Protein AF-0000000067018691 (afdb_homodimer)

Structure (mmCIF, N/CA/C/O backbone):
data_AF-0000000067018691-model_v1
#
loop_
_entity.id
_entity.type
_entity.pdbx_description
1 polymer 'Kunitz/Bovine pancreatic trypsin inhibitor domain-containing protein'
#
loop_
_atom_site.group_PDB
_atom_site.id
_atom_site.type_symbol
_atom_site.label_atom_id
_atom_site.label_alt_id
_atom_site.label_comp_id
_atom_site.label_asym_id
_atom_site.label_entity_id
_atom_site.label_seq_id
_atom_site.pdbx_PDB_ins_code
_atom_site.Cartn_x
_atom_site.Cartn_y
_atom_site.Cartn_z
_atom_site.occupancy
_atom_site.B_iso_or_equiv
_atom_site.auth_seq_id
_atom_site.auth_comp_id
_atom_site.auth_asym_id
_atom_site.auth_atom_id
_atom_site.pdbx_PDB_model_num
ATOM 1 N N . MET A 1 1 ? -17.672 -77.25 -1.805 1 45.62 1 MET A N 1
ATOM 2 C CA . MET A 1 1 ? -17.25 -76.125 -1 1 45.62 1 MET A CA 1
ATOM 3 C C . MET A 1 1 ? -16.812 -75 -1.889 1 45.62 1 MET A C 1
ATOM 5 O O . MET A 1 1 ? -15.828 -75.062 -2.617 1 45.62 1 MET A O 1
ATOM 9 N N . TYR A 1 2 ? -17.812 -74.188 -2.561 1 55.66 2 TYR A N 1
ATOM 10 C CA . TYR A 1 2 ? -17.781 -73 -3.393 1 55.66 2 TYR A CA 1
ATOM 11 C C . TYR A 1 2 ? -17.078 -71.875 -2.666 1 55.66 2 TYR A C 1
ATOM 13 O O . TYR A 1 2 ? -17.5 -71.438 -1.568 1 55.66 2 TYR A O 1
ATOM 21 N N . SER A 1 3 ? -15.734 -71.688 -2.721 1 55.69 3 SER A N 1
ATOM 22 C CA . SER A 1 3 ? -14.953 -70.5 -2.291 1 55.69 3 SER A CA 1
ATOM 23 C C . SER A 1 3 ? -15.523 -69.188 -2.854 1 55.69 3 SER A C 1
ATOM 25 O O . SER A 1 3 ? -15.688 -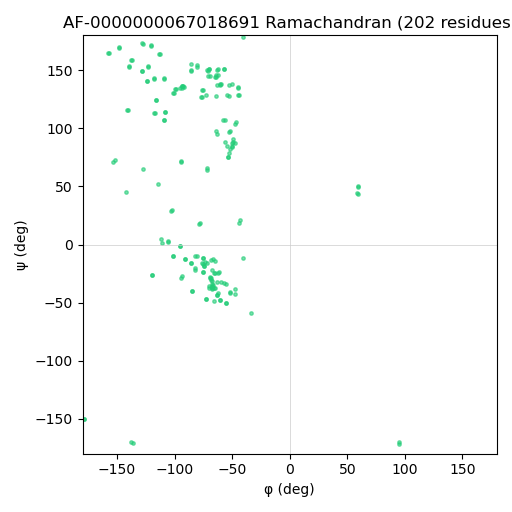69.062 -4.066 1 55.69 3 SER A O 1
ATOM 27 N N . SER A 1 4 ? -16.484 -68.5 -2.182 1 56.97 4 SER A N 1
ATOM 28 C CA . SER A 1 4 ? -17 -67.188 -2.441 1 56.97 4 SER A CA 1
ATOM 29 C C . SER A 1 4 ? -15.883 -66.188 -2.553 1 56.97 4 SER A C 1
ATOM 31 O O . SER A 1 4 ? -15.156 -65.938 -1.587 1 56.97 4 SER A O 1
ATOM 33 N N . ILE A 1 5 ? -15.219 -66.062 -3.738 1 61.66 5 ILE A N 1
ATOM 34 C CA . ILE A 1 5 ? -14.312 -64.938 -4.027 1 61.66 5 ILE A CA 1
ATOM 35 C C . ILE A 1 5 ? -15 -63.625 -3.711 1 61.66 5 ILE A C 1
ATOM 37 O O . ILE A 1 5 ? -16.031 -63.312 -4.289 1 61.66 5 ILE A O 1
ATOM 41 N N . LEU A 1 6 ? -14.914 -63.156 -2.469 1 55.75 6 LEU A N 1
ATOM 42 C CA . LEU A 1 6 ? -15.297 -61.812 -2.107 1 55.75 6 LEU A CA 1
ATOM 43 C C . LEU A 1 6 ? -14.641 -60.781 -3.037 1 55.75 6 LEU A C 1
ATOM 45 O O . LEU A 1 6 ? -13.406 -60.688 -3.1 1 55.75 6 LEU A O 1
ATOM 49 N N . THR A 1 7 ? -15.172 -60.469 -4.199 1 60.16 7 THR A N 1
ATOM 50 C CA . THR A 1 7 ? -14.766 -59.344 -5.02 1 60.16 7 THR A CA 1
ATOM 51 C C . THR A 1 7 ? -14.797 -58.031 -4.203 1 60.16 7 THR A C 1
ATOM 53 O O . THR A 1 7 ? -15.859 -57.625 -3.746 1 60.16 7 THR A O 1
ATOM 56 N N . LEU A 1 8 ? -13.82 -57.844 -3.35 1 60.38 8 LEU A N 1
ATOM 57 C CA . LEU A 1 8 ? -13.688 -56.5 -2.766 1 60.38 8 LEU A CA 1
ATOM 58 C C . LEU A 1 8 ? -13.773 -55.438 -3.844 1 60.38 8 LEU A C 1
ATOM 60 O O . LEU A 1 8 ? -12.984 -55.438 -4.789 1 60.38 8 LEU A O 1
ATOM 64 N N . PRO A 1 9 ? -14.875 -54.688 -4.043 1 59.75 9 PRO A N 1
ATOM 65 C CA . PRO A 1 9 ? -14.977 -53.594 -5.035 1 59.75 9 PRO A CA 1
ATOM 66 C C . PRO A 1 9 ? -13.852 -52.562 -4.914 1 59.75 9 PRO A C 1
ATOM 68 O O . PRO A 1 9 ? -13.289 -52.406 -3.83 1 59.75 9 PRO A O 1
ATOM 71 N N . ILE A 1 10 ? -13.07 -52.188 -6.023 1 60.66 10 ILE A N 1
ATOM 72 C CA . ILE A 1 10 ? -12.195 -51.094 -6.445 1 60.66 10 ILE A CA 1
ATOM 73 C C . ILE A 1 10 ? -12.812 -49.75 -6.07 1 60.66 10 ILE A C 1
ATOM 75 O O . ILE A 1 10 ? -12.656 -48.781 -6.789 1 60.66 10 ILE A O 1
ATOM 79 N N . PHE A 1 11 ? -13.758 -49.688 -5.082 1 61.59 11 PHE A N 1
ATOM 80 C CA . PHE A 1 11 ? -14.32 -48.375 -4.816 1 61.59 11 PHE A CA 1
ATOM 81 C C . PHE A 1 11 ? -13.258 -47.438 -4.234 1 61.59 11 PHE A C 1
ATOM 83 O O . PHE A 1 11 ? -13.453 -46.219 -4.18 1 61.59 11 PHE A O 1
ATOM 90 N N . LEU A 1 12 ? -12.102 -47.938 -3.809 1 61 12 LEU A N 1
ATOM 91 C CA . LEU A 1 12 ? -11.195 -47.031 -3.117 1 61 12 LEU A CA 1
ATOM 92 C C . LEU A 1 12 ? -10.492 -46.094 -4.105 1 61 12 LEU A C 1
ATOM 94 O O . LEU A 1 12 ? -9.805 -45.156 -3.701 1 61 12 LEU A O 1
ATOM 98 N N . TYR A 1 13 ? -10.5 -46.375 -5.441 1 58.72 13 TYR A N 1
ATOM 99 C CA . TYR A 1 13 ? -9.68 -45.562 -6.332 1 58.72 13 TYR A CA 1
ATOM 100 C C . TYR A 1 13 ? -10.219 -44.156 -6.438 1 58.72 13 TYR A C 1
ATOM 102 O O . TYR A 1 13 ? -9.477 -43.219 -6.781 1 58.72 13 TYR A O 1
ATOM 110 N N . ASN A 1 14 ? -11.531 -43.875 -6.277 1 60.44 14 ASN A N 1
ATOM 111 C CA . ASN A 1 14 ? -12.062 -42.562 -6.605 1 60.44 14 ASN A CA 1
ATOM 112 C C . ASN A 1 14 ? -11.836 -41.562 -5.469 1 60.44 14 ASN A C 1
ATOM 114 O O . ASN A 1 14 ? -12.125 -40.375 -5.609 1 60.44 14 ASN A O 1
ATOM 118 N N . LEU A 1 15 ? -11.391 -42.031 -4.301 1 59.41 15 LEU A N 1
ATOM 119 C CA . LEU A 1 15 ? -11.305 -41.094 -3.203 1 59.41 15 LEU A CA 1
ATOM 120 C C . LEU A 1 15 ? -10.016 -40.281 -3.287 1 59.41 15 LEU A C 1
ATOM 122 O O . LEU A 1 15 ? -9.906 -39.219 -2.678 1 59.41 15 LEU A O 1
ATOM 126 N N . LEU A 1 16 ? -9.016 -40.781 -3.988 1 55.69 16 LEU A N 1
ATOM 127 C CA . LEU A 1 16 ? -7.754 -40.062 -3.971 1 55.69 16 LEU A CA 1
ATOM 128 C C . LEU A 1 16 ? -7.883 -38.719 -4.703 1 55.69 16 LEU A C 1
ATOM 130 O O . LEU A 1 16 ? -7.062 -37.812 -4.512 1 55.69 16 LEU A O 1
ATOM 134 N N . ASP A 1 17 ? -8.766 -38.656 -5.715 1 56.28 17 ASP A N 1
ATOM 135 C CA . ASP A 1 17 ? -8.766 -37.438 -6.496 1 56.28 17 ASP A CA 1
ATOM 136 C C . ASP A 1 17 ? -9.203 -36.25 -5.645 1 56.28 17 ASP A C 1
ATOM 138 O O . ASP A 1 17 ? -9.031 -35.094 -6.043 1 56.28 17 ASP A O 1
ATOM 142 N N . ALA A 1 18 ? -9.961 -36.5 -4.594 1 56.62 18 ALA A N 1
ATOM 143 C CA . ALA A 1 18 ? -10.734 -35.469 -3.914 1 56.62 18 ALA A CA 1
ATOM 144 C C . ALA A 1 18 ? -9.82 -34.5 -3.16 1 56.62 18 ALA A C 1
ATOM 146 O O . ALA A 1 18 ? -10.133 -33.312 -3.021 1 56.62 18 ALA A O 1
ATOM 147 N N . ALA A 1 19 ? -8.734 -34.938 -2.541 1 59.94 19 ALA A N 1
ATOM 148 C CA . ALA A 1 19 ? -8.141 -34.031 -1.569 1 59.94 19 ALA A CA 1
ATOM 149 C C . ALA A 1 19 ? -7.328 -32.938 -2.266 1 59.94 19 ALA A C 1
ATOM 151 O O . ALA A 1 19 ? -6.254 -32.562 -1.791 1 59.94 19 ALA A O 1
ATOM 152 N N . ARG A 1 20 ? -7.539 -32.719 -3.471 1 65.38 20 ARG A N 1
ATOM 153 C CA . ARG A 1 20 ? -6.766 -31.656 -4.109 1 65.38 20 ARG A CA 1
ATOM 154 C C . ARG A 1 20 ? -6.934 -30.328 -3.373 1 65.38 20 ARG A C 1
ATOM 156 O O . ARG A 1 20 ? -8.055 -29.938 -3.031 1 65.38 20 ARG A O 1
ATOM 163 N N . SER A 1 21 ? -5.875 -29.938 -2.672 1 68.06 21 SER A N 1
ATOM 164 C CA . SER A 1 21 ? -5.918 -28.609 -2.043 1 68.06 21 SER A CA 1
ATOM 165 C C . SER A 1 21 ? -6.477 -27.562 -3 1 68.06 21 SER A C 1
ATOM 167 O O . SER A 1 21 ? -6.27 -27.656 -4.211 1 68.06 21 SER A O 1
ATOM 169 N N . PRO A 1 22 ? -7.43 -26.828 -2.555 1 76.56 22 PRO A N 1
ATOM 170 C CA . PRO A 1 22 ? -7.934 -25.766 -3.436 1 76.56 22 PRO A CA 1
ATOM 171 C C . PRO A 1 22 ? -6.816 -24.984 -4.105 1 76.56 22 PRO A C 1
ATOM 173 O O . PRO A 1 22 ? -5.738 -24.812 -3.529 1 76.56 22 PRO A O 1
ATOM 176 N N . ASP A 1 23 ? -6.961 -24.734 -5.355 1 84.06 23 ASP A N 1
ATOM 177 C CA . ASP A 1 23 ? -6.02 -23.906 -6.102 1 84.06 23 ASP A CA 1
ATOM 178 C C . ASP A 1 23 ? -5.801 -22.562 -5.406 1 84.06 23 ASP A C 1
ATOM 180 O O . ASP A 1 23 ? -6.727 -22 -4.82 1 84.06 23 ASP A O 1
ATOM 184 N N . PRO A 1 24 ? -4.629 -22.141 -5.348 1 89 24 PRO A N 1
ATOM 185 C CA . PRO A 1 24 ? -4.402 -20.812 -4.773 1 89 24 PRO A CA 1
ATOM 186 C C . PRO A 1 24 ? -5.074 -19.703 -5.574 1 89 24 PRO A C 1
ATOM 188 O O . PRO A 1 24 ? -5.223 -19.812 -6.793 1 89 24 PRO A O 1
ATOM 191 N N . PRO A 1 25 ? -5.492 -18.766 -4.867 1 92.81 25 PRO A N 1
ATOM 192 C CA . PRO A 1 25 ? -6.125 -17.656 -5.59 1 92.81 25 PRO A CA 1
ATOM 193 C C . PRO A 1 25 ? -5.164 -16.953 -6.539 1 92.81 25 PRO A C 1
ATOM 195 O O . PRO A 1 25 ? -3.951 -16.953 -6.309 1 92.81 25 PRO A O 1
ATOM 198 N N . VAL A 1 26 ? -5.66 -16.422 -7.566 1 93.31 26 VAL A N 1
ATOM 199 C CA . VAL A 1 26 ? -4.902 -15.594 -8.5 1 93.31 26 VAL A CA 1
ATOM 200 C C . VAL A 1 26 ? -5.473 -14.18 -8.531 1 93.31 26 VAL A C 1
ATOM 202 O O . VAL A 1 26 ? -6.691 -13.992 -8.477 1 93.31 26 VAL A O 1
ATOM 205 N N . PHE A 1 27 ? -4.602 -13.227 -8.641 1 93.62 27 PHE A N 1
ATOM 206 C CA . PHE A 1 27 ? -4.977 -11.82 -8.68 1 93.62 27 PHE A CA 1
ATOM 207 C C . PHE A 1 27 ? -4.59 -11.195 -10.016 1 93.62 27 PHE A C 1
ATOM 209 O O . PHE A 1 27 ? -3.402 -11.047 -10.32 1 93.62 27 PHE A O 1
ATOM 216 N N . THR A 1 28 ? -5.574 -10.82 -10.797 1 89.75 28 THR A N 1
ATOM 217 C CA . THR A 1 28 ? -5.305 -10.352 -12.156 1 89.75 28 THR A CA 1
ATOM 218 C C . THR A 1 28 ? -5.781 -8.914 -12.336 1 89.75 28 THR A C 1
ATOM 220 O O . THR A 1 28 ? -5.363 -8.227 -13.266 1 89.75 28 THR A O 1
ATOM 223 N N . ASP A 1 29 ? -6.727 -8.477 -11.617 1 86.31 29 ASP A N 1
ATOM 224 C CA . ASP A 1 29 ? -7.266 -7.125 -11.719 1 86.31 29 ASP A CA 1
ATOM 225 C C . ASP A 1 29 ? -6.609 -6.188 -10.711 1 86.31 29 ASP A C 1
ATOM 227 O O . ASP A 1 29 ? -7.227 -5.805 -9.719 1 86.31 29 ASP A O 1
ATOM 231 N N . VAL A 1 30 ? -5.344 -5.941 -11.078 1 89.62 30 VAL A N 1
ATOM 232 C CA . VAL A 1 30 ? -4.578 -5.121 -10.148 1 89.62 30 VAL A CA 1
ATOM 233 C C . VAL A 1 30 ? -4.195 -3.801 -10.812 1 89.62 30 VAL A C 1
ATOM 235 O O . VAL A 1 30 ? -3.697 -3.791 -11.945 1 89.62 30 VAL A O 1
ATOM 238 N N . GLN A 1 31 ? -4.574 -2.752 -10.164 1 88.62 31 GLN A N 1
ATOM 239 C CA . GLN A 1 31 ? -4.047 -1.463 -10.602 1 88.62 31 GLN A CA 1
ATOM 240 C C . GLN A 1 31 ? -2.6 -1.282 -10.156 1 88.62 31 GLN A C 1
ATOM 242 O O . GLN A 1 31 ? -2.242 -1.64 -9.031 1 88.62 31 GLN A O 1
ATOM 247 N N . ARG A 1 32 ? -1.846 -0.866 -11.07 1 91.25 32 ARG A N 1
ATOM 248 C CA . ARG A 1 32 ? -0.415 -0.794 -10.789 1 91.25 32 ARG A CA 1
ATOM 249 C C . ARG A 1 32 ? 0.045 0.654 -10.664 1 91.25 32 ARG A C 1
ATOM 251 O O . ARG A 1 32 ? 0.094 1.386 -11.656 1 91.25 32 ARG A O 1
ATOM 258 N N . TYR A 1 33 ? 0.33 1.082 -9.523 1 94.19 33 TYR A N 1
ATOM 259 C CA . TYR A 1 33 ? 0.931 2.373 -9.211 1 94.19 33 TYR A CA 1
ATOM 260 C C . TYR A 1 33 ? 2.336 2.197 -8.648 1 94.19 33 TYR A C 1
ATOM 262 O O . TYR A 1 33 ? 2.727 1.091 -8.266 1 94.19 33 TYR A O 1
ATOM 270 N N . PRO A 1 34 ? 3.078 3.354 -8.656 1 95.56 34 PRO A N 1
ATOM 271 C CA . PRO A 1 34 ? 4.324 3.283 -7.887 1 95.56 34 PRO A CA 1
ATOM 272 C C . PRO A 1 34 ? 4.094 2.912 -6.426 1 95.56 34 PRO A C 1
ATOM 274 O O . PRO A 1 34 ? 3.037 3.221 -5.863 1 95.56 34 PRO A O 1
ATOM 277 N N . CYS A 1 35 ? 5.031 2.252 -5.73 1 96.38 35 CYS A N 1
ATOM 278 C CA . CYS A 1 35 ? 4.91 1.733 -4.375 1 96.38 35 CYS A CA 1
ATOM 279 C C . CYS A 1 35 ? 4.43 2.818 -3.416 1 96.38 35 CYS A C 1
ATOM 281 O O . CYS A 1 35 ? 3.578 2.566 -2.562 1 96.38 35 CYS A O 1
ATOM 283 N N . ILE A 1 36 ? 4.953 4.094 -3.562 1 97.31 36 ILE A N 1
ATOM 284 C CA . ILE A 1 36 ? 4.66 5.168 -2.619 1 97.31 36 ILE A CA 1
ATOM 285 C C . ILE A 1 36 ? 3.162 5.461 -2.623 1 97.31 36 ILE A C 1
ATOM 287 O O . ILE A 1 36 ? 2.617 5.961 -1.636 1 97.31 36 ILE A O 1
ATOM 291 N N . CYS A 1 37 ? 2.5 5.125 -3.744 1 98 37 CYS A N 1
ATOM 292 C CA . CYS A 1 37 ? 1.079 5.422 -3.893 1 98 37 CYS A CA 1
ATOM 293 C C . CYS A 1 37 ? 0.232 4.461 -3.064 1 98 37 CYS A C 1
ATOM 295 O O . CYS A 1 37 ? -0.959 4.699 -2.859 1 98 37 CYS A O 1
ATOM 297 N N . TYR A 1 38 ? 0.817 3.416 -2.559 1 97.19 38 TYR A N 1
ATOM 298 C CA . TYR A 1 38 ? 0.091 2.434 -1.763 1 97.19 38 TYR A CA 1
ATOM 299 C C . TYR A 1 38 ? 0.349 2.639 -0.275 1 97.19 38 TYR A C 1
ATOM 301 O O . TYR A 1 38 ? -0.283 1.995 0.566 1 97.19 38 TYR A O 1
ATOM 309 N N . LEU A 1 39 ? 1.323 3.5 0.104 1 97.62 39 LEU A N 1
ATOM 310 C CA . LEU A 1 39 ? 1.592 3.785 1.51 1 97.62 39 LEU A CA 1
ATOM 311 C C . LEU A 1 39 ? 0.396 4.469 2.162 1 97.62 39 LEU A C 1
ATOM 313 O O . LEU A 1 39 ? -0.262 5.309 1.541 1 97.62 39 LEU A O 1
ATOM 317 N N . PRO A 1 40 ? 0.159 4.145 3.404 1 97.31 40 PRO A N 1
ATOM 318 C CA . PRO A 1 40 ? -0.903 4.871 4.102 1 97.31 40 PRO A CA 1
ATOM 319 C C . PRO A 1 40 ? -0.53 6.32 4.395 1 97.31 40 PRO A C 1
ATOM 321 O O . PRO A 1 40 ? 0.655 6.645 4.516 1 97.31 40 PRO A O 1
ATOM 324 N N . PRO A 1 41 ? -1.588 7.172 4.441 1 97.75 41 PRO A N 1
ATOM 325 C CA . PRO A 1 41 ? -1.232 8.516 4.91 1 97.75 41 PRO A CA 1
ATOM 326 C C . PRO A 1 41 ? -0.646 8.516 6.32 1 97.75 41 PRO A C 1
ATOM 328 O O . PRO A 1 41 ? -1.1 7.754 7.18 1 97.75 41 PRO A O 1
ATOM 331 N N . ASP A 1 42 ? 0.359 9.281 6.516 1 96.62 42 ASP A N 1
ATOM 332 C CA . ASP A 1 42 ? 1.099 9.391 7.77 1 96.62 42 ASP A CA 1
ATOM 333 C C . ASP A 1 42 ? 1.503 10.836 8.039 1 96.62 42 ASP A C 1
ATOM 335 O O . ASP A 1 42 ? 2.35 11.391 7.336 1 96.62 42 ASP A O 1
ATOM 339 N N . SER A 1 43 ? 0.956 11.359 9.086 1 95.62 43 SER A N 1
ATOM 340 C CA . SER A 1 43 ? 1.129 12.781 9.336 1 95.62 43 SER A CA 1
ATOM 341 C C . SER A 1 43 ? 2.531 13.086 9.859 1 95.62 43 SER A C 1
ATOM 343 O O . SER A 1 43 ? 3 14.227 9.766 1 95.62 43 SER A O 1
ATOM 345 N N . GLY A 1 44 ? 3.129 12.031 10.445 1 95 44 GLY A N 1
ATOM 346 C CA . GLY A 1 44 ? 4.488 12.258 10.914 1 95 44 GLY A CA 1
ATOM 347 C C . GLY A 1 44 ? 4.586 13.375 11.93 1 95 44 GLY A C 1
ATOM 348 O O . GLY A 1 44 ? 5.43 14.266 11.805 1 95 44 GLY A O 1
ATOM 349 N N . LEU A 1 45 ? 3.787 13.359 12.906 1 92.12 45 LEU A N 1
ATOM 350 C CA . LEU A 1 45 ? 3.758 14.406 13.922 1 92.12 45 LEU A CA 1
ATOM 351 C C . LEU A 1 45 ? 5.012 14.359 14.789 1 92.12 45 LEU A C 1
ATOM 353 O O . LEU A 1 45 ? 5.566 13.281 15.023 1 92.12 45 LEU A O 1
ATOM 357 N N . CYS A 1 46 ? 5.461 15.523 15.203 1 92.5 46 CYS A N 1
ATOM 358 C CA . CYS A 1 46 ? 6.582 15.586 16.125 1 92.5 46 CYS A CA 1
ATOM 359 C C . CYS A 1 46 ? 6.168 15.117 17.516 1 92.5 46 CYS A C 1
ATOM 361 O O . CYS A 1 46 ? 4.988 15.164 17.875 1 92.5 46 CYS A O 1
ATOM 363 N N . PRO A 1 47 ? 7.09 14.531 18.297 1 83.38 47 PRO A N 1
ATOM 364 C CA . PRO A 1 47 ? 6.758 13.969 19.609 1 83.38 47 PRO A CA 1
ATOM 365 C C . PRO A 1 47 ? 5.922 14.922 20.469 1 83.38 47 PRO A C 1
ATOM 367 O O . PRO A 1 47 ? 5.027 14.484 21.188 1 83.38 47 PRO A O 1
ATOM 370 N N . THR A 1 48 ? 6.223 16.172 20.5 1 76.56 48 THR A N 1
ATOM 371 C CA . THR A 1 48 ? 5.473 17.125 21.312 1 76.56 48 THR A CA 1
ATOM 372 C C . THR A 1 48 ? 4.004 17.156 20.891 1 76.56 48 THR A C 1
ATOM 374 O O . THR A 1 48 ? 3.121 17.391 21.719 1 76.56 48 THR A O 1
ATOM 377 N N . GLU A 1 49 ? 3.801 16.922 19.594 1 70.19 49 GLU A N 1
ATOM 378 C CA . GLU A 1 49 ? 2.451 16.969 19.047 1 70.19 49 GLU A CA 1
ATOM 379 C C . GLU A 1 49 ? 1.815 15.578 19.047 1 70.19 49 GLU A C 1
ATOM 381 O O . GLU A 1 49 ? 0.589 15.453 19.078 1 70.19 49 GLU A O 1
ATOM 386 N N . GLU A 1 50 ? 2.658 14.555 18.969 1 63.56 50 GLU A N 1
ATOM 387 C CA . GLU A 1 50 ? 2.137 13.188 18.906 1 63.56 50 GLU A CA 1
ATOM 388 C C . GLU A 1 50 ? 1.433 12.805 20.203 1 63.56 50 GLU A C 1
ATOM 390 O O . GLU A 1 50 ? 0.472 12.031 20.188 1 63.56 50 GLU A O 1
ATOM 395 N N . THR A 1 51 ? 2.078 13.062 21.344 1 64.75 51 THR A N 1
ATOM 396 C CA . THR A 1 51 ? 1.603 12.664 22.656 1 64.75 51 THR A CA 1
ATOM 397 C C . THR A 1 51 ? 0.361 13.461 23.047 1 64.75 51 THR A C 1
ATOM 399 O O . THR A 1 51 ? -0.407 13.039 23.922 1 64.75 51 THR A O 1
ATOM 402 N N . ASN A 1 52 ? 0.307 14.703 22.5 1 59.47 52 ASN A N 1
ATOM 403 C CA . ASN A 1 52 ? -0.802 15.523 22.969 1 59.47 52 ASN A CA 1
ATOM 404 C C . ASN A 1 52 ? -2.074 15.266 22.172 1 59.47 52 ASN A C 1
ATOM 406 O O . ASN A 1 52 ? -2.014 14.75 21.047 1 59.47 52 ASN A O 1
ATOM 410 N N . ASP A 1 53 ? -3.434 15.523 22.719 1 52.44 53 ASP A N 1
ATOM 411 C CA . ASP A 1 53 ? -4.809 15.352 22.266 1 52.44 53 ASP A CA 1
ATOM 412 C C . ASP A 1 53 ? -4.945 15.727 20.797 1 52.44 53 ASP A C 1
ATOM 414 O O . ASP A 1 53 ? -4.047 16.344 20.219 1 52.44 53 ASP A O 1
ATOM 418 N N . ASP A 1 54 ? -6.238 15.57 20.219 1 57.91 54 ASP A N 1
ATOM 419 C CA . ASP A 1 54 ? -7.215 15.664 19.141 1 57.91 54 ASP A CA 1
ATOM 420 C C . ASP A 1 54 ? -7.062 16.969 18.375 1 57.91 54 ASP A C 1
ATOM 422 O O . ASP A 1 54 ? -7.758 17.203 17.391 1 57.91 54 ASP A O 1
ATOM 426 N N . THR A 1 55 ? -6.156 17.891 19.109 1 68.44 55 THR A N 1
ATOM 427 C CA . THR A 1 55 ? -6.379 19.188 18.516 1 68.44 55 THR A CA 1
ATOM 428 C C . THR A 1 55 ? -5.062 19.828 18.078 1 68.44 55 THR A C 1
ATOM 430 O O . THR A 1 55 ? -4.348 20.422 18.891 1 68.44 55 THR A O 1
ATOM 433 N N . ILE A 1 56 ? -4.41 19.328 17.203 1 78.81 56 ILE A N 1
ATOM 434 C CA . ILE A 1 56 ? -3.256 20.047 16.672 1 78.81 56 ILE A CA 1
ATOM 435 C C . ILE A 1 56 ? -3.715 21.328 16 1 78.81 56 ILE A C 1
ATOM 437 O O . ILE A 1 56 ? -4.648 21.328 15.195 1 78.81 56 ILE A O 1
ATOM 441 N N . ASP A 1 57 ? -3.045 22.391 16.469 1 81.75 57 ASP A N 1
ATOM 442 C CA . ASP A 1 57 ? -3.385 23.672 15.875 1 81.75 57 ASP A CA 1
ATOM 443 C C . ASP A 1 57 ? -3.113 23.672 14.367 1 81.75 57 ASP A C 1
ATOM 445 O O . ASP A 1 57 ? -2.082 23.156 13.922 1 81.75 57 ASP A O 1
ATOM 449 N N . ARG A 1 58 ? -3.949 24.188 13.609 1 86.75 58 ARG A N 1
ATOM 450 C CA . ARG A 1 58 ? -3.871 24.234 12.148 1 86.75 58 ARG A CA 1
ATOM 451 C C . ARG A 1 58 ? -2.58 24.906 11.695 1 86.75 58 ARG A C 1
ATOM 453 O O . ARG A 1 58 ? -1.996 24.531 10.68 1 86.75 58 ARG A O 1
ATOM 460 N N . ASP A 1 59 ? -2.148 25.844 12.477 1 88.69 59 ASP A N 1
ATOM 461 C CA . ASP A 1 59 ? -0.978 26.609 12.07 1 88.69 59 ASP A CA 1
ATOM 462 C C . ASP A 1 59 ? 0.299 25.781 12.203 1 88.69 59 ASP A C 1
ATOM 464 O O . ASP A 1 59 ? 1.343 26.156 11.664 1 88.69 59 ASP A O 1
ATOM 468 N N . LYS A 1 60 ? 0.22 24.688 12.906 1 90.19 60 LYS A N 1
ATOM 469 C CA . LYS A 1 60 ? 1.394 23.844 13.102 1 90.19 60 LYS A CA 1
ATOM 470 C C . LYS A 1 60 ? 1.438 22.719 12.078 1 90.19 60 LYS A C 1
ATOM 472 O O . LYS A 1 60 ? 2.357 21.891 12.094 1 90.19 60 LYS A O 1
ATOM 477 N N . LEU A 1 61 ? 0.458 22.719 11.281 1 92.75 61 LEU A N 1
ATOM 478 C CA . LEU A 1 61 ? 0.355 21.672 10.281 1 92.75 61 LEU A CA 1
ATOM 479 C C . LEU A 1 61 ? 0.629 22.219 8.883 1 92.75 61 LEU A C 1
ATOM 481 O O . LEU A 1 61 ? 0.321 23.375 8.602 1 92.75 61 LEU A O 1
ATOM 485 N N . GLN A 1 62 ? 1.273 21.438 8.133 1 95.19 62 GLN A N 1
ATOM 486 C CA . GLN A 1 62 ? 1.354 21.656 6.691 1 95.19 62 GLN A CA 1
ATOM 487 C C . GLN A 1 62 ? 0.378 20.75 5.941 1 95.19 62 GLN A C 1
ATOM 489 O O . GLN A 1 62 ? 0.321 19.547 6.195 1 95.19 62 GLN A O 1
ATOM 494 N N . VAL A 1 63 ? -0.368 21.359 5.062 1 96.56 63 VAL A N 1
ATOM 495 C CA . VAL A 1 63 ? -1.274 20.531 4.266 1 96.56 63 VAL A CA 1
ATOM 496 C C . VAL A 1 63 ? -0.49 19.812 3.174 1 96.56 63 VAL A C 1
ATOM 498 O O . VAL A 1 63 ? 0.269 20.438 2.428 1 96.56 63 VAL A O 1
ATOM 501 N N . ARG A 1 64 ? -0.619 18.562 3.1 1 98.06 64 ARG A N 1
ATOM 502 C CA . ARG A 1 64 ? -0.086 17.672 2.064 1 98.06 64 ARG A CA 1
ATOM 503 C C . ARG A 1 64 ? -1.185 16.797 1.468 1 98.06 64 ARG A C 1
ATOM 505 O O . ARG A 1 64 ? -2.342 16.875 1.889 1 98.06 64 ARG A O 1
ATOM 512 N N . TYR A 1 65 ? -0.805 16.109 0.468 1 98.5 65 TYR A N 1
ATOM 513 C CA . TYR A 1 65 ? -1.789 15.273 -0.206 1 98.5 65 TYR A CA 1
ATOM 514 C C . TYR A 1 65 ? -1.327 13.82 -0.25 1 98.5 65 TYR A C 1
ATOM 516 O O . TYR A 1 65 ? -0.141 13.547 -0.447 1 98.5 65 TYR A O 1
ATOM 524 N N . TYR A 1 66 ? -2.25 12.969 -0.051 1 98.56 66 TYR A N 1
ATOM 525 C CA . TYR A 1 66 ? -1.965 11.547 -0.206 1 98.56 66 TYR A CA 1
ATOM 526 C C . TYR A 1 66 ? -2.895 10.914 -1.233 1 98.56 66 TYR A C 1
ATOM 528 O O . TYR A 1 66 ? -4 11.406 -1.465 1 98.56 66 TYR A O 1
ATOM 536 N N . PHE A 1 67 ? -2.473 9.867 -1.871 1 98.38 67 PHE A N 1
ATOM 537 C CA . PHE A 1 67 ? -3.273 9.078 -2.803 1 98.38 67 PHE A CA 1
ATOM 538 C C . PHE A 1 67 ? -3.926 7.898 -2.094 1 98.38 67 PHE A C 1
ATOM 540 O O . PHE A 1 67 ? -3.287 7.227 -1.281 1 98.38 67 PHE A O 1
ATOM 547 N N . ASP A 1 68 ? -5.129 7.75 -2.383 1 96.88 68 ASP A N 1
ATOM 548 C CA . ASP A 1 68 ? -5.883 6.59 -1.925 1 96.88 68 ASP A CA 1
ATOM 549 C C . ASP A 1 68 ? -6.184 5.637 -3.082 1 96.88 68 ASP A C 1
ATOM 551 O O . ASP A 1 68 ? -7.02 5.938 -3.938 1 96.88 68 ASP A O 1
ATOM 555 N N . PRO A 1 69 ? -5.602 4.48 -2.996 1 94.69 69 PRO A N 1
ATOM 556 C CA . PRO A 1 69 ? -5.766 3.592 -4.152 1 94.69 69 PRO A CA 1
ATOM 557 C C . PRO A 1 69 ? -7.156 2.973 -4.23 1 94.69 69 PRO A C 1
ATOM 559 O O . PRO A 1 69 ? -7.539 2.432 -5.27 1 94.69 69 PRO A O 1
ATOM 562 N N . VAL A 1 70 ? -7.848 3 -3.137 1 93.62 70 VAL A N 1
ATOM 563 C CA . VAL A 1 70 ? -9.195 2.434 -3.143 1 93.62 70 VAL A CA 1
ATOM 564 C C . VAL A 1 70 ? -10.141 3.35 -3.916 1 93.62 70 VAL A C 1
ATOM 566 O O . VAL A 1 70 ? -10.875 2.895 -4.797 1 93.62 70 VAL A O 1
ATOM 569 N N . THR A 1 71 ? -10.094 4.613 -3.656 1 95.19 71 THR A N 1
ATOM 570 C CA . THR A 1 71 ? -10.953 5.574 -4.332 1 95.19 71 THR A CA 1
ATOM 571 C C . THR A 1 71 ? -10.273 6.129 -5.578 1 95.19 71 THR A C 1
ATOM 573 O O . THR A 1 71 ? -10.922 6.762 -6.41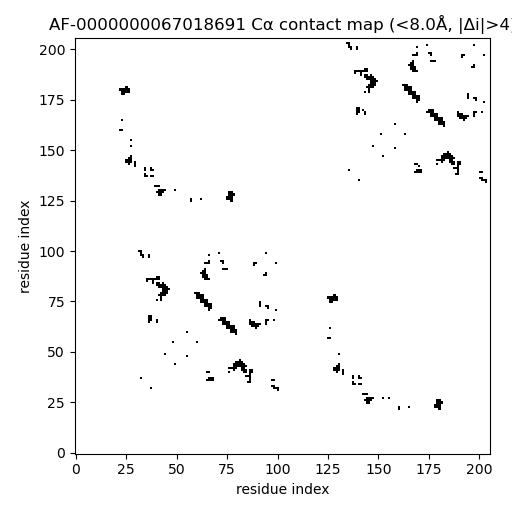8 1 95.19 71 THR A O 1
ATOM 576 N N . GLU A 1 72 ? -9.008 5.875 -5.699 1 95.5 72 GLU A N 1
ATOM 577 C CA . GLU A 1 72 ? -8.188 6.363 -6.805 1 95.5 72 GLU A CA 1
ATOM 578 C C . GLU A 1 72 ? -8.211 7.887 -6.879 1 95.5 72 GLU A C 1
ATOM 580 O O . GLU A 1 72 ? -8.328 8.461 -7.965 1 95.5 72 GLU A O 1
ATOM 585 N N . LYS A 1 73 ? -8.07 8.539 -5.711 1 97 73 LYS A N 1
ATOM 586 C CA . LYS A 1 73 ? -8.086 10 -5.621 1 97 73 LYS A CA 1
ATOM 587 C C . LYS A 1 73 ? -7 10.5 -4.668 1 97 73 LYS A C 1
ATOM 589 O O . LYS A 1 73 ? -6.504 9.742 -3.832 1 97 73 LYS A O 1
ATOM 594 N N . CYS A 1 74 ? -6.66 11.75 -4.848 1 98.25 74 CYS A N 1
ATOM 595 C CA . CYS A 1 74 ? -5.742 12.445 -3.953 1 98.25 74 CYS A CA 1
ATOM 596 C C . CYS A 1 74 ? -6.5 13.305 -2.951 1 98.25 74 CYS A C 1
ATOM 598 O O . CYS A 1 74 ? -7.395 14.062 -3.328 1 98.25 74 CYS A O 1
ATOM 600 N N . TYR A 1 75 ? -6.102 13.219 -1.638 1 98.19 75 TYR A N 1
ATOM 601 C CA . TYR A 1 75 ? -6.797 13.922 -0.568 1 98.19 75 TYR A CA 1
ATOM 602 C C . TYR A 1 75 ? -5.824 14.727 0.281 1 98.19 75 TYR A C 1
ATOM 604 O O . TYR A 1 75 ? -4.668 14.336 0.456 1 98.19 75 TYR A O 1
ATOM 612 N N . PRO A 1 76 ? -6.309 15.812 0.815 1 97.81 76 PRO A N 1
ATOM 613 C CA . PRO A 1 76 ? -5.457 16.594 1.727 1 97.81 76 PRO A CA 1
ATOM 614 C C . PRO A 1 76 ? -5.418 16 3.135 1 97.81 76 PRO A C 1
ATOM 616 O O . PRO A 1 76 ? -6.363 15.328 3.555 1 97.81 76 PRO A O 1
ATOM 619 N N . PHE A 1 77 ? -4.316 16.266 3.812 1 97.5 77 PHE A N 1
ATOM 620 C CA . PHE A 1 77 ? -4.152 15.93 5.223 1 97.5 77 PHE A CA 1
ATOM 621 C C . PHE A 1 77 ? -3.094 16.812 5.871 1 97.5 77 PHE A C 1
ATOM 623 O O . PHE A 1 77 ? -2.354 17.516 5.184 1 97.5 77 PHE A O 1
ATOM 630 N N . GLY A 1 78 ? -3.094 16.812 7.18 1 95.94 78 GLY A N 1
ATOM 631 C CA . GLY A 1 78 ? -2.107 17.594 7.914 1 95.94 78 GLY A CA 1
ATOM 632 C C . GLY A 1 78 ? -0.87 16.781 8.281 1 95.94 78 GLY A C 1
ATOM 633 O O . GLY A 1 78 ? -0.972 15.656 8.742 1 95.94 78 GLY A O 1
ATOM 634 N N . ALA A 1 79 ? 0.195 17.406 8.078 1 96.25 79 ALA A N 1
ATOM 635 C CA . ALA A 1 79 ? 1.45 16.703 8.32 1 96.25 79 ALA A CA 1
ATOM 636 C C . ALA A 1 79 ? 2.469 17.609 9 1 96.25 79 ALA A C 1
ATOM 638 O O . ALA A 1 79 ? 2.377 18.844 8.898 1 96.25 79 ALA A O 1
ATOM 639 N N . GLN A 1 80 ? 3.33 16.922 9.719 1 94.56 80 GLN A N 1
ATOM 640 C CA . GLN A 1 80 ? 4.559 17.547 10.188 1 94.56 80 GLN A CA 1
ATOM 641 C C . GLN A 1 80 ? 5.789 16.812 9.664 1 94.56 80 GLN A C 1
ATOM 643 O O . GLN A 1 80 ? 5.668 15.773 9.016 1 94.56 80 GLN A O 1
ATOM 648 N N . ASN A 1 81 ? 6.957 17.328 9.859 1 93.75 81 ASN A N 1
ATOM 649 C CA . ASN A 1 81 ? 8.156 16.812 9.203 1 93.75 81 ASN A CA 1
ATOM 650 C C . ASN A 1 81 ? 9 15.977 10.156 1 93.75 81 ASN A C 1
ATOM 652 O O . ASN A 1 81 ? 10.219 15.883 9.992 1 93.75 81 ASN A O 1
ATOM 656 N N . CYS A 1 82 ? 8.539 15.344 11.109 1 94.06 82 CYS A N 1
ATOM 657 C CA . CYS A 1 82 ? 9.312 14.586 12.086 1 94.06 82 CYS A CA 1
ATOM 658 C C . CYS A 1 82 ? 9.18 13.086 11.836 1 94.06 82 CYS A C 1
ATOM 660 O O . CYS A 1 82 ? 9.711 12.273 12.594 1 94.06 82 CYS A O 1
ATOM 662 N N . GLY A 1 83 ? 8.523 12.75 10.852 1 93.5 83 GLY A N 1
ATOM 663 C CA . GLY A 1 83 ? 8.281 11.375 10.438 1 93.5 83 GLY A CA 1
ATOM 664 C C . GLY A 1 83 ? 7.461 11.266 9.172 1 93.5 83 GLY A C 1
ATOM 665 O O . GLY A 1 83 ? 7.59 12.094 8.266 1 93.5 83 GLY A O 1
ATOM 666 N N . GLY A 1 84 ? 6.715 10.148 9.102 1 94.31 84 GLY A N 1
ATOM 667 C CA . GLY A 1 84 ? 5.855 9.961 7.945 1 94.31 84 GLY A CA 1
ATOM 668 C C . GLY A 1 84 ? 6.504 9.133 6.852 1 94.31 84 GLY A C 1
ATOM 669 O O . GLY A 1 84 ? 7.508 8.461 7.086 1 94.31 84 GLY A O 1
ATOM 670 N N . ASN A 1 85 ? 5.809 9.109 5.727 1 96.5 85 ASN A N 1
ATOM 671 C CA . ASN A 1 85 ? 6.277 8.383 4.555 1 96.5 85 ASN A CA 1
ATOM 672 C C . ASN A 1 85 ? 6.098 9.195 3.279 1 96.5 85 ASN A C 1
ATOM 674 O O . ASN A 1 85 ? 5.762 10.375 3.334 1 96.5 85 ASN A O 1
ATOM 678 N N . GLU A 1 86 ? 6.293 8.617 2.148 1 97.19 86 GLU A N 1
ATOM 679 C CA . GLU A 1 86 ? 6.41 9.375 0.908 1 97.19 86 GLU A CA 1
ATOM 680 C C . GLU A 1 86 ? 5.039 9.656 0.3 1 97.19 86 GLU A C 1
ATOM 682 O O . GLU A 1 86 ? 4.91 10.492 -0.597 1 97.19 86 GLU A O 1
ATOM 687 N N . ASN A 1 87 ? 4.086 8.961 0.751 1 98.19 87 ASN A N 1
ATOM 688 C CA . ASN A 1 87 ? 2.744 9.312 0.302 1 98.19 87 ASN A CA 1
ATOM 689 C C . ASN A 1 87 ? 2.271 10.625 0.922 1 98.19 87 ASN A C 1
ATOM 691 O O . ASN A 1 87 ? 1.345 10.633 1.734 1 98.19 87 ASN A O 1
ATOM 695 N N . ARG A 1 88 ? 2.941 11.578 0.543 1 97.94 88 ARG A N 1
ATOM 696 C CA . ARG A 1 88 ? 2.852 12.898 1.146 1 97.94 88 ARG A CA 1
ATOM 697 C C . ARG A 1 88 ? 3.238 13.984 0.144 1 97.94 88 ARG A C 1
ATOM 699 O O . ARG A 1 88 ? 4.238 14.68 0.331 1 97.94 88 ARG A O 1
ATOM 706 N N . PHE A 1 89 ? 2.406 14.211 -0.803 1 98.56 89 PHE A N 1
ATOM 707 C CA . PHE A 1 89 ? 2.742 15.086 -1.917 1 98.56 89 PHE A CA 1
ATOM 708 C C . PHE A 1 89 ? 2.455 16.547 -1.566 1 98.56 89 PHE A C 1
ATOM 710 O O . PHE A 1 89 ? 1.495 16.828 -0.852 1 98.56 89 PHE A O 1
ATOM 717 N N . GLU A 1 90 ? 3.189 17.422 -2.107 1 97.94 90 GLU A N 1
ATOM 718 C CA . GLU A 1 90 ? 3.133 18.844 -1.791 1 97.94 90 GLU A CA 1
ATOM 719 C C . GLU A 1 90 ? 1.811 19.453 -2.246 1 97.94 90 GLU A C 1
ATOM 721 O O . GLU A 1 90 ? 1.297 20.375 -1.609 1 97.94 90 GLU A O 1
ATOM 726 N N . ASN A 1 91 ? 1.327 19 -3.375 1 98.25 91 ASN A N 1
ATOM 727 C CA . ASN A 1 91 ? 0.06 19.484 -3.912 1 98.25 91 ASN A CA 1
ATOM 728 C C . ASN A 1 91 ? -0.664 18.406 -4.703 1 98.25 91 ASN A C 1
ATOM 730 O O . ASN A 1 91 ? -0.088 17.359 -4.996 1 98.25 91 ASN A O 1
ATOM 734 N N . ILE A 1 92 ? -1.898 18.719 -5.023 1 97.56 92 ILE A N 1
ATOM 735 C CA . ILE A 1 92 ? -2.771 17.734 -5.648 1 97.56 92 ILE A CA 1
ATOM 736 C C . ILE A 1 92 ? -2.238 17.375 -7.035 1 97.56 92 ILE A C 1
ATOM 738 O O . ILE A 1 92 ? -2.344 16.219 -7.469 1 97.56 92 ILE A O 1
ATOM 742 N N . ALA A 1 93 ? -1.72 18.281 -7.754 1 97.81 93 ALA A N 1
ATOM 743 C CA . ALA A 1 93 ? -1.2 18.047 -9.102 1 97.81 93 ALA A CA 1
ATOM 744 C C . ALA A 1 93 ? -0.068 17.031 -9.078 1 97.81 93 ALA A C 1
ATOM 746 O O . ALA A 1 93 ? -0.039 16.109 -9.906 1 97.81 93 ALA A O 1
ATOM 747 N N . LYS A 1 94 ? 0.865 17.188 -8.195 1 97.88 94 LYS A N 1
ATOM 748 C CA . LYS A 1 94 ? 1.974 16.234 -8.078 1 97.88 94 LYS A CA 1
ATOM 749 C C . LYS A 1 94 ? 1.476 14.852 -7.691 1 97.88 94 LYS A C 1
ATOM 751 O O . LYS A 1 94 ? 1.951 13.844 -8.227 1 97.88 94 LYS A O 1
ATOM 756 N N . CYS A 1 95 ? 0.591 14.852 -6.777 1 98.25 95 CYS A N 1
ATOM 757 C CA . CYS A 1 95 ? -0.018 13.594 -6.375 1 98.25 95 CYS A CA 1
ATOM 758 C C . CYS A 1 95 ? -0.621 12.875 -7.578 1 98.25 95 CYS A C 1
ATOM 760 O O . CYS A 1 95 ? -0.342 11.695 -7.801 1 98.25 95 CYS A O 1
ATOM 762 N N . GLN A 1 96 ? -1.434 13.562 -8.383 1 96.88 96 GLN A N 1
ATOM 763 C CA . GLN A 1 96 ? -2.109 12.984 -9.539 1 96.88 96 GLN A CA 1
ATOM 764 C C . GLN A 1 96 ? -1.109 12.602 -10.625 1 96.88 96 GLN A C 1
ATOM 766 O O . GLN A 1 96 ? -1.298 11.602 -11.328 1 96.88 96 GLN A O 1
ATOM 771 N N . SER A 1 97 ? -0.101 13.359 -10.727 1 96 97 SER A N 1
ATOM 772 C CA . SER A 1 97 ? 0.899 13.07 -11.75 1 96 97 SER A CA 1
ATOM 773 C C . SER A 1 97 ? 1.646 11.781 -11.445 1 96 97 SER A C 1
ATOM 775 O O . SER A 1 97 ? 1.997 11.031 -12.359 1 96 97 SER A O 1
ATOM 777 N N . VAL A 1 98 ? 1.849 11.586 -10.195 1 96.69 98 VAL A N 1
ATOM 778 C CA . VAL A 1 98 ? 2.652 10.43 -9.805 1 96.69 98 VAL A CA 1
ATOM 779 C C . VAL A 1 98 ? 1.765 9.188 -9.711 1 96.69 98 VAL A C 1
ATOM 781 O O . VAL A 1 98 ? 2.176 8.094 -10.102 1 96.69 98 VAL A O 1
ATOM 784 N N . CYS A 1 99 ? 0.538 9.352 -9.164 1 96.75 99 CYS A N 1
ATOM 785 C CA . CYS A 1 99 ? -0.259 8.18 -8.805 1 96.75 99 CYS A CA 1
ATOM 786 C C . CYS A 1 99 ? -1.475 8.055 -9.711 1 96.75 99 CYS A C 1
ATOM 788 O O . CYS A 1 99 ? -2.396 7.289 -9.422 1 96.75 99 CYS A O 1
ATOM 790 N N . THR A 1 100 ? -1.713 8.727 -10.617 1 83.38 100 THR A N 1
ATOM 791 C CA . THR A 1 100 ? -2.828 8.5 -11.531 1 83.38 100 THR A CA 1
ATOM 792 C C . THR A 1 100 ? -2.389 7.656 -12.719 1 83.38 100 THR A C 1
ATOM 794 O O . THR A 1 100 ? -1.234 7.727 -13.148 1 83.38 100 THR A O 1
ATOM 797 N N . LYS A 1 101 ? -3.322 6.707 -12.992 1 69.5 101 LYS A N 1
ATOM 798 C CA . LYS A 1 101 ? -3.117 5.793 -14.109 1 69.5 101 LYS A CA 1
ATOM 799 C C . LYS A 1 101 ? -2.832 6.559 -15.398 1 69.5 101 LYS A C 1
ATOM 801 O O . LYS A 1 101 ? -3.504 7.547 -15.703 1 69.5 101 LYS A O 1
ATOM 806 N N . HIS A 1 102 ? -1.549 6.727 -15.758 1 53.97 102 HIS A N 1
ATOM 807 C CA . HIS 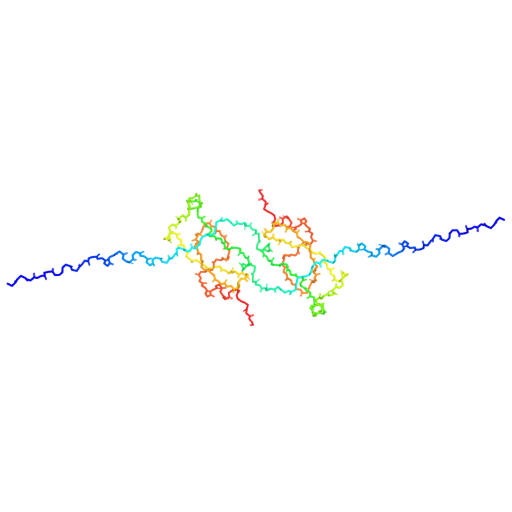A 1 102 ? -1.367 7.289 -17.094 1 53.97 102 HIS A CA 1
ATOM 808 C C . HIS A 1 102 ? -1.891 6.34 -18.172 1 53.97 102 HIS A C 1
ATOM 810 O O . HIS A 1 102 ? -1.564 5.152 -18.156 1 53.97 102 HIS A O 1
ATOM 816 N N . LYS A 1 103 ? -3.08 6.523 -18.672 1 44.22 103 LYS A N 1
ATOM 817 C CA . LYS A 1 103 ? -3.543 5.84 -19.875 1 44.22 103 LYS A CA 1
ATOM 818 C C . LYS A 1 103 ? -2.512 5.941 -20.984 1 44.22 103 LYS A C 1
ATOM 820 O O . LYS A 1 103 ? -1.856 6.973 -21.141 1 44.22 103 LYS A O 1
ATOM 825 N N . MET B 1 1 ? -36.219 68.25 16.531 1 44.31 1 MET B N 1
ATOM 826 C CA . MET B 1 1 ? -35.844 67.312 15.484 1 44.31 1 MET B CA 1
ATOM 827 C C . MET B 1 1 ? -34.75 66.375 15.977 1 44.31 1 MET B C 1
ATOM 829 O O . MET B 1 1 ? -33.625 66.812 16.219 1 44.31 1 MET B O 1
ATOM 833 N N . TYR B 1 2 ? -35.062 65.375 16.938 1 56 2 TYR B N 1
ATOM 834 C CA . TYR B 1 2 ? -34.344 64.25 17.531 1 56 2 TYR B CA 1
ATOM 835 C C . TYR B 1 2 ? -33.781 63.312 16.453 1 56 2 TYR B C 1
ATOM 837 O O . TYR B 1 2 ? -34.531 62.781 15.641 1 56 2 TYR B O 1
ATOM 845 N N . SER B 1 3 ? -32.562 63.562 15.852 1 55.69 3 SER B N 1
ATOM 846 C CA . SER B 1 3 ? -31.781 62.688 15.016 1 55.69 3 SER B CA 1
ATOM 847 C C . SER B 1 3 ? -31.625 61.312 15.664 1 55.69 3 SER B C 1
ATOM 849 O O . SER B 1 3 ? -31.172 61.188 16.812 1 55.69 3 SER B O 1
ATOM 851 N N . SER B 1 4 ? -32.5 60.312 15.43 1 56.81 4 SER B N 1
ATOM 852 C CA . SER B 1 4 ? -32.438 58.875 15.773 1 56.81 4 SER B CA 1
ATOM 853 C C . SER B 1 4 ? -31.125 58.25 15.281 1 56.81 4 SER B C 1
ATOM 855 O O . SER B 1 4 ? -30.891 58.188 14.07 1 56.81 4 SER B O 1
ATOM 857 N N . ILE B 1 5 ? -29.984 58.438 15.992 1 61.69 5 ILE B N 1
ATOM 858 C CA . ILE B 1 5 ? -28.781 57.656 15.742 1 61.69 5 ILE B CA 1
ATOM 859 C C . ILE B 1 5 ? -29.109 56.188 15.664 1 61.69 5 ILE B C 1
ATOM 861 O O . ILE B 1 5 ? -29.609 55.594 16.641 1 61.69 5 ILE B O 1
ATOM 865 N N . LEU B 1 6 ? -29.484 55.656 14.492 1 56.09 6 LEU B N 1
ATOM 866 C CA . LEU B 1 6 ? -29.562 54.219 14.234 1 56.09 6 LEU B CA 1
ATOM 867 C C . LEU B 1 6 ? -28.281 53.531 14.656 1 56.09 6 LEU B C 1
ATOM 869 O O . LEU B 1 6 ? -27.219 53.812 14.117 1 56.09 6 LEU B O 1
ATOM 873 N N . THR B 1 7 ? -28.094 53.156 15.906 1 59.72 7 THR B N 1
ATOM 874 C CA . THR B 1 7 ? -27.047 52.25 16.344 1 59.72 7 THR B CA 1
ATOM 875 C C . THR B 1 7 ? -27.094 50.938 15.539 1 59.72 7 THR B C 1
ATOM 877 O O . THR B 1 7 ? -28.062 50.219 15.609 1 59.72 7 THR B O 1
ATOM 880 N N . LEU B 1 8 ? -26.641 50.969 14.297 1 60.47 8 LEU B N 1
ATOM 881 C CA . LEU B 1 8 ? -26.422 49.688 13.617 1 60.47 8 LEU B CA 1
ATOM 882 C C . LEU B 1 8 ? -25.672 48.719 14.523 1 60.47 8 LEU B C 1
ATOM 884 O O . LEU B 1 8 ? -24.578 49.031 15.008 1 60.47 8 LEU B O 1
ATOM 888 N N . PRO B 1 9 ? -26.25 47.688 15.117 1 59.44 9 PRO B N 1
ATOM 889 C CA . PRO B 1 9 ? -25.578 46.688 15.961 1 59.44 9 PRO B CA 1
ATOM 890 C C . PRO B 1 9 ? -24.391 46.031 15.266 1 59.44 9 PRO B C 1
ATOM 892 O O . PRO B 1 9 ? -24.359 45.969 14.031 1 59.44 9 PRO B O 1
ATOM 895 N N . ILE B 1 10 ? -23.125 45.969 15.883 1 61.34 10 ILE B N 1
ATOM 896 C CA . ILE B 1 10 ? -21.875 45.25 15.797 1 61.34 10 ILE B CA 1
ATOM 897 C C . ILE B 1 10 ? -22.156 43.75 15.617 1 61.34 10 ILE B C 1
ATOM 899 O O . ILE B 1 10 ? -21.391 42.906 16.094 1 61.34 10 ILE B O 1
ATOM 903 N N . PHE B 1 11 ? -23.375 43.312 15.188 1 61.84 11 PHE B N 1
ATOM 904 C CA . PHE B 1 11 ? -23.562 41.875 15.109 1 61.84 11 PHE B CA 1
ATOM 905 C C . PHE B 1 11 ? -22.703 41.281 14 1 61.84 11 PHE B C 1
ATOM 907 O O . PHE B 1 11 ? -22.516 40.062 13.938 1 61.84 11 PHE B O 1
ATOM 914 N N . LEU B 1 12 ? -22.125 42.031 13.094 1 61.28 12 LEU B N 1
ATOM 915 C CA . LEU B 1 12 ? -21.453 41.406 11.961 1 61.28 12 LEU B CA 1
ATOM 916 C C . LEU B 1 12 ? -20.109 40.812 12.383 1 61.28 12 LEU B C 1
ATOM 918 O O . LEU B 1 12 ? -19.484 40.094 11.617 1 61.28 12 LEU B O 1
ATOM 922 N N . TYR B 1 13 ? -19.516 41.188 13.57 1 58.69 13 TYR B N 1
ATOM 923 C CA . TYR B 1 13 ? -18.172 40.75 13.867 1 58.69 13 TYR B CA 1
ATOM 924 C C . TYR B 1 13 ? -18.141 39.25 14.109 1 58.69 13 TYR B C 1
ATOM 926 O O . TYR B 1 13 ? -17.094 38.594 14.008 1 58.69 13 TYR B O 1
ATOM 934 N N . ASN B 1 14 ? -19.219 38.594 14.602 1 60.81 14 ASN B N 1
ATOM 935 C CA . ASN B 1 14 ? -19.109 37.188 15.031 1 60.81 14 ASN B CA 1
ATOM 936 C C . ASN B 1 14 ? -19.188 36.25 13.852 1 60.81 14 ASN B C 1
ATOM 938 O O . ASN B 1 14 ? -19 35.031 14.016 1 60.81 14 ASN B O 1
ATOM 942 N N . LEU B 1 15 ? -19.531 36.719 12.656 1 59.44 15 LEU B N 1
ATOM 943 C CA . LEU B 1 15 ? -19.703 35.75 11.578 1 59.44 15 LEU B CA 1
ATOM 944 C C . LEU B 1 15 ? -18.375 35.375 10.953 1 59.44 15 LEU B C 1
ATOM 946 O O . LEU B 1 15 ? -18.266 34.375 10.227 1 59.44 15 LEU B O 1
ATOM 950 N N . LEU B 1 16 ? -17.344 36.219 11.125 1 55.66 16 LEU B N 1
ATOM 951 C CA . LEU B 1 16 ? -16.094 35.906 10.43 1 55.66 16 LEU B CA 1
ATOM 952 C C . LEU B 1 16 ? -15.453 34.625 11.008 1 55.66 16 LEU B C 1
ATOM 954 O O . LEU B 1 16 ? -14.641 34 10.336 1 55.66 16 LEU B O 1
ATOM 958 N N . ASP B 1 17 ? -15.672 34.406 12.328 1 56.69 17 ASP B N 1
ATOM 959 C CA . ASP B 1 17 ? -14.922 33.312 12.898 1 56.69 17 ASP B CA 1
ATOM 960 C C . ASP B 1 17 ? -15.367 31.969 12.297 1 56.69 17 ASP B C 1
ATOM 962 O O . ASP B 1 17 ? -14.703 30.938 12.484 1 56.69 17 ASP B O 1
ATOM 966 N N . ALA B 1 18 ? -16.594 31.906 11.805 1 56.72 18 ALA B N 1
ATOM 967 C CA . ALA B 1 18 ? -17.25 30.641 11.5 1 56.72 18 ALA B CA 1
ATOM 968 C C . ALA B 1 18 ? -16.609 29.969 10.289 1 56.72 18 ALA B C 1
ATOM 970 O O . ALA B 1 18 ? -16.578 28.734 10.203 1 56.72 18 ALA B O 1
ATOM 971 N N . ALA B 1 19 ? -16.156 30.688 9.297 1 59.84 19 ALA B N 1
ATOM 972 C CA . ALA B 1 19 ? -15.875 29.953 8.062 1 59.84 19 ALA B CA 1
ATOM 973 C C . ALA B 1 19 ? -14.547 29.219 8.164 1 59.84 19 ALA B C 1
ATOM 975 O O . ALA B 1 19 ? -13.797 29.125 7.184 1 59.84 19 ALA B O 1
ATOM 976 N N . ARG B 1 20 ? -14.031 29.016 9.281 1 65.06 20 ARG B N 1
ATOM 977 C CA . ARG B 1 20 ? -12.766 28.281 9.352 1 65.06 20 ARG B CA 1
ATOM 978 C C . ARG B 1 20 ? -12.898 26.906 8.711 1 65.06 20 ARG B C 1
ATOM 980 O O . ARG B 1 20 ? -13.844 26.172 8.984 1 65.06 20 ARG B O 1
ATOM 987 N N . SER B 1 21 ? -12.297 26.766 7.523 1 67.81 21 SER B N 1
ATOM 988 C CA . SER B 1 21 ? -12.281 25.453 6.906 1 67.81 21 SER B CA 1
ATOM 989 C C . SER B 1 21 ? -11.914 24.375 7.918 1 67.81 21 SER B C 1
ATOM 991 O O . SER B 1 21 ? -11.133 24.609 8.836 1 67.81 21 SER B O 1
ATOM 993 N N . PRO B 1 22 ? -12.695 23.359 7.996 1 76.38 22 PRO B N 1
ATOM 994 C CA . PRO B 1 22 ? -12.328 22.281 8.922 1 76.38 22 PRO B CA 1
ATOM 995 C C . PRO B 1 22 ? -10.852 21.906 8.836 1 76.38 22 PRO B C 1
ATOM 997 O O . PRO B 1 22 ? -10.242 22.031 7.77 1 76.38 22 PRO B O 1
ATOM 1000 N N . ASP B 1 23 ? -10.234 21.766 9.938 1 84.25 23 ASP B N 1
ATOM 1001 C CA . ASP B 1 23 ? -8.852 21.312 10.008 1 84.25 23 ASP B CA 1
ATOM 1002 C C . ASP B 1 23 ? -8.641 20.047 9.18 1 84.25 23 ASP B C 1
ATOM 1004 O O . ASP B 1 23 ? -9.523 19.188 9.125 1 84.25 23 ASP B O 1
ATOM 1008 N N . PRO B 1 24 ? -7.605 19.969 8.5 1 89.19 24 PRO B N 1
ATOM 1009 C CA . PRO B 1 24 ? -7.332 18.734 7.777 1 89.19 24 PRO B CA 1
ATOM 1010 C C . PRO B 1 24 ? -7.125 17.531 8.719 1 89.19 24 PRO B C 1
ATOM 1012 O O . PRO B 1 24 ? -6.641 17.703 9.836 1 89.19 24 PRO B O 1
ATOM 1015 N N . PRO B 1 25 ? -7.543 16.469 8.242 1 93 25 PRO B N 1
ATOM 1016 C CA . PRO B 1 25 ? -7.348 15.289 9.086 1 93 25 PRO B CA 1
ATOM 1017 C C . PRO B 1 25 ? -5.875 14.977 9.336 1 93 25 PRO B C 1
ATOM 1019 O O . PRO B 1 25 ? -5.02 15.312 8.516 1 93 25 PRO B O 1
ATOM 1022 N N . VAL B 1 26 ? -5.602 14.414 10.43 1 93.5 26 VAL B N 1
ATOM 1023 C CA . VAL B 1 26 ? -4.262 13.938 10.766 1 93.5 26 VAL B CA 1
ATOM 1024 C C . VAL B 1 26 ? -4.289 12.422 10.977 1 93.5 26 VAL B C 1
ATOM 1026 O O . VAL B 1 26 ? -5.25 11.883 11.523 1 93.5 26 VAL B O 1
ATOM 1029 N N . PHE B 1 27 ? -3.238 11.789 10.547 1 93.75 27 PHE B N 1
ATOM 1030 C CA . PHE B 1 27 ? -3.105 10.336 10.656 1 93.75 27 PHE B CA 1
ATOM 1031 C C . PHE B 1 27 ? -1.92 9.969 11.539 1 93.75 27 PHE B C 1
ATOM 1033 O O . PHE B 1 27 ? -0.768 10.211 11.18 1 93.75 27 PHE B O 1
ATOM 1040 N N . THR B 1 28 ? -2.193 9.375 12.688 1 89.81 28 THR B N 1
ATOM 1041 C CA . THR B 1 28 ? -1.138 9.125 13.656 1 89.81 28 THR B CA 1
ATOM 1042 C C . THR B 1 28 ? -1.005 7.629 13.938 1 89.81 28 THR B C 1
ATOM 1044 O O . THR B 1 28 ? 0.02 7.176 14.453 1 89.81 28 THR B O 1
ATOM 1047 N N . ASP B 1 29 ? -2.014 6.879 13.773 1 86.5 29 ASP B N 1
ATOM 1048 C CA . ASP B 1 29 ? -1.995 5.441 14.023 1 86.5 29 ASP B CA 1
ATOM 1049 C C . ASP B 1 29 ? -1.699 4.664 12.742 1 86.5 29 ASP B C 1
ATOM 1051 O O . ASP B 1 29 ? -2.588 4.023 12.18 1 86.5 29 ASP B O 1
ATOM 1055 N N . VAL B 1 30 ? -0.419 4.82 12.391 1 89.81 30 VAL B N 1
ATOM 1056 C CA . VAL B 1 30 ? -0.033 4.191 11.125 1 89.81 30 VAL B CA 1
ATOM 1057 C C . VAL B 1 30 ? 1.005 3.104 11.391 1 89.81 30 VAL B C 1
ATOM 1059 O O . VAL B 1 30 ? 1.982 3.33 12.109 1 89.81 30 VAL B O 1
ATOM 1062 N N . GLN B 1 31 ? 0.68 1.945 10.938 1 88.69 31 GLN B N 1
ATOM 1063 C CA . GLN B 1 31 ? 1.709 0.911 10.922 1 88.69 31 GLN B CA 1
ATOM 1064 C C . GLN B 1 31 ? 2.703 1.138 9.789 1 88.69 31 GLN B C 1
ATOM 1066 O O . GLN B 1 31 ? 2.311 1.504 8.68 1 88.69 31 GLN B O 1
ATOM 1071 N N . ARG B 1 32 ? 3.916 1.03 10.156 1 91.31 32 ARG B N 1
ATOM 1072 C CA . ARG B 1 32 ? 4.949 1.366 9.18 1 91.31 32 ARG B CA 1
ATOM 1073 C C . ARG B 1 32 ? 5.688 0.117 8.711 1 91.31 32 ARG B C 1
ATOM 1075 O O . ARG B 1 32 ? 6.465 -0.47 9.461 1 91.31 32 ARG B O 1
ATOM 1082 N N . TYR B 1 33 ? 5.449 -0.301 7.555 1 94.12 33 TYR B N 1
ATOM 1083 C CA . TYR B 1 33 ? 6.152 -1.373 6.867 1 94.12 33 TYR B CA 1
ATOM 1084 C C . TYR B 1 33 ? 6.938 -0.833 5.676 1 94.12 33 TYR B C 1
ATOM 1086 O O . TYR B 1 33 ? 6.723 0.303 5.246 1 94.12 33 TYR B O 1
ATOM 1094 N N . PRO B 1 34 ? 7.887 -1.718 5.211 1 95.44 34 PRO B N 1
ATOM 1095 C CA . PRO B 1 34 ? 8.469 -1.342 3.92 1 95.44 34 PRO B CA 1
ATOM 1096 C C . PRO B 1 34 ? 7.422 -1.184 2.822 1 95.44 34 PRO B C 1
ATOM 1098 O O . PRO B 1 34 ? 6.375 -1.837 2.863 1 95.44 34 PRO B O 1
ATOM 1101 N N . CYS B 1 35 ? 7.617 -0.338 1.808 1 96.38 35 CYS B N 1
ATOM 1102 C CA . CYS B 1 35 ? 6.664 0.004 0.757 1 96.38 35 CYS B CA 1
ATOM 1103 C C . CYS B 1 35 ? 6.105 -1.251 0.096 1 96.38 35 CYS B C 1
ATOM 1105 O O . CYS B 1 35 ? 4.906 -1.335 -0.172 1 96.38 35 CYS B O 1
ATOM 1107 N N . ILE B 1 36 ? 6.984 -2.289 -0.168 1 97.31 36 ILE B N 1
ATOM 1108 C CA . ILE B 1 36 ? 6.578 -3.477 -0.91 1 97.31 36 ILE B CA 1
ATOM 1109 C C . ILE B 1 36 ? 5.469 -4.203 -0.153 1 97.31 36 ILE B C 1
ATOM 1111 O O . ILE B 1 36 ? 4.668 -4.926 -0.753 1 97.31 36 ILE B O 1
ATOM 1115 N N . CYS B 1 37 ? 5.406 -3.986 1.172 1 97.94 37 CYS B N 1
ATOM 1116 C CA . CYS B 1 37 ? 4.43 -4.676 2.01 1 97.94 37 CYS B CA 1
ATOM 1117 C C . CYS B 1 37 ? 3.039 -4.086 1.824 1 97.94 37 CYS B C 1
ATOM 1119 O O . CYS B 1 37 ? 2.045 -4.68 2.246 1 97.94 37 CYS B O 1
ATOM 1121 N N . TYR B 1 38 ? 2.938 -2.965 1.175 1 97.12 38 TYR B N 1
ATOM 1122 C CA . TYR B 1 38 ? 1.651 -2.316 0.955 1 97.12 38 TYR B CA 1
ATOM 1123 C C . TYR B 1 38 ? 1.151 -2.561 -0.464 1 97.12 38 TYR B C 1
ATOM 1125 O O . TYR B 1 38 ? 0.02 -2.203 -0.801 1 97.12 38 TYR B O 1
ATOM 1133 N N . LEU B 1 39 ? 1.993 -3.129 -1.359 1 97.62 39 LEU B N 1
ATOM 1134 C CA . LEU B 1 39 ? 1.567 -3.441 -2.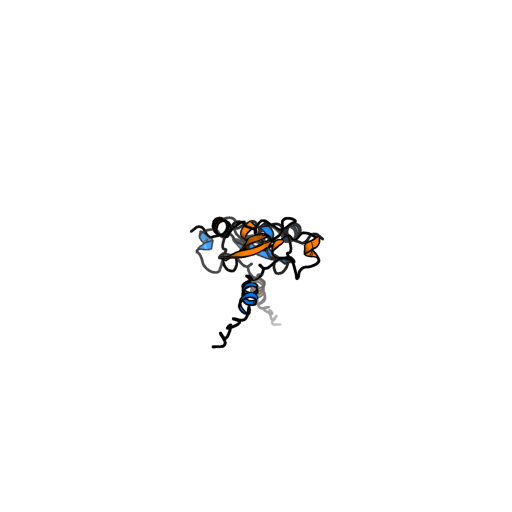719 1 97.62 39 LEU B CA 1
ATOM 1135 C C . LEU B 1 39 ? 0.475 -4.504 -2.717 1 97.62 39 LEU B C 1
ATOM 1137 O O . LEU B 1 39 ? 0.519 -5.445 -1.918 1 97.62 39 LEU B O 1
ATOM 1141 N N . PRO B 1 40 ? -0.458 -4.371 -3.635 1 97.31 40 PRO B N 1
ATOM 1142 C CA . PRO B 1 40 ? -1.456 -5.438 -3.742 1 97.31 40 PRO B CA 1
ATOM 1143 C C . PRO B 1 40 ? -0.877 -6.73 -4.309 1 97.31 40 PRO 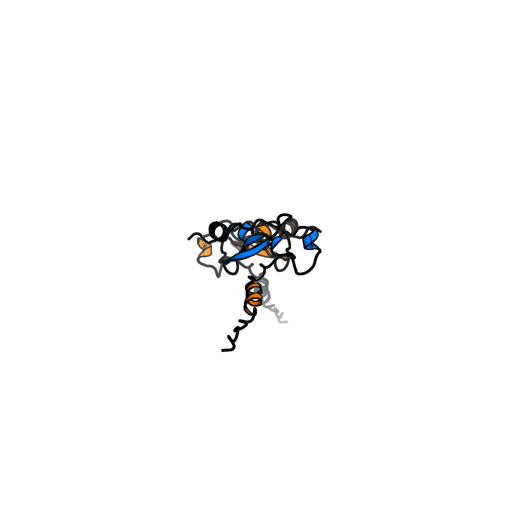B C 1
ATOM 1145 O O . PRO B 1 40 ? 0.109 -6.695 -5.051 1 97.31 40 PRO B O 1
ATOM 1148 N N . PRO B 1 41 ? -1.508 -7.863 -3.875 1 97.75 41 PRO B N 1
ATOM 1149 C CA . PRO B 1 41 ? -1.065 -9.07 -4.57 1 97.75 41 PRO B CA 1
ATOM 1150 C C . PRO B 1 41 ? -1.325 -9.016 -6.074 1 97.75 41 PRO B C 1
ATOM 1152 O O . PRO B 1 41 ? -2.363 -8.508 -6.508 1 97.75 41 PRO B O 1
ATOM 1155 N N . ASP B 1 42 ? -0.392 -9.453 -6.832 1 96.56 42 ASP B N 1
ATOM 1156 C CA . ASP B 1 42 ? -0.413 -9.453 -8.289 1 96.56 42 ASP B CA 1
ATOM 1157 C C . ASP B 1 42 ? 0.204 -10.734 -8.852 1 96.56 42 ASP B C 1
ATOM 1159 O O . ASP B 1 42 ? 1.411 -10.953 -8.734 1 96.56 42 ASP B O 1
ATOM 1163 N N . SER B 1 43 ? -0.614 -11.477 -9.5 1 95.5 43 SER B N 1
ATOM 1164 C CA . SER B 1 43 ? -0.182 -12.797 -9.93 1 95.5 43 SER B CA 1
ATOM 1165 C C . SER B 1 43 ? 0.762 -12.711 -11.125 1 95.5 43 SER B C 1
ATOM 1167 O O . SER B 1 43 ? 1.524 -13.641 -11.391 1 95.5 43 SER B O 1
ATOM 1169 N N . GLY B 1 44 ? 0.625 -11.594 -11.844 1 95 44 GLY B N 1
ATOM 1170 C CA . GLY B 1 44 ? 1.537 -11.445 -12.969 1 95 44 GLY B CA 1
ATOM 1171 C C . GLY B 1 44 ? 1.427 -12.562 -13.984 1 95 44 GLY B C 1
ATOM 1172 O O . GLY B 1 44 ? 2.438 -13.148 -14.383 1 95 44 GLY B O 1
ATOM 1173 N N . LEU B 1 45 ? 0.267 -12.867 -14.414 1 92.12 45 LEU B N 1
ATOM 1174 C CA . LEU B 1 45 ? 0.032 -13.961 -15.344 1 92.12 45 LEU B CA 1
ATOM 1175 C C . LEU B 1 45 ? 0.572 -13.617 -16.734 1 92.12 45 LEU B C 1
ATOM 1177 O O . LEU B 1 45 ? 0.575 -12.453 -17.125 1 92.12 45 LEU B O 1
ATOM 1181 N N . CYS B 1 46 ? 1.063 -14.641 -17.391 1 92.5 46 CYS B N 1
ATOM 1182 C CA . CYS B 1 46 ? 1.5 -14.453 -18.781 1 92.5 46 CYS B CA 1
ATOM 1183 C C . CYS B 1 46 ? 0.307 -14.25 -19.703 1 92.5 46 CYS B C 1
ATOM 1185 O O . CYS B 1 46 ? -0.804 -14.688 -19.391 1 92.5 46 CYS B O 1
ATOM 1187 N N . PRO B 1 47 ? 0.443 -13.492 -20.781 1 83.88 47 PRO B N 1
ATOM 1188 C CA . PRO B 1 47 ? -0.671 -13.18 -21.672 1 83.88 47 PRO B CA 1
ATOM 1189 C C . PRO B 1 47 ? -1.484 -14.414 -22.062 1 83.88 47 PRO B C 1
ATOM 1191 O O . PRO B 1 47 ? -2.707 -14.336 -22.188 1 83.88 47 PRO B O 1
ATOM 1194 N N . THR B 1 48 ? -0.888 -15.516 -22.281 1 77.62 48 THR B N 1
ATOM 1195 C CA . THR B 1 48 ? -1.6 -16.734 -22.672 1 77.62 48 THR B CA 1
ATOM 1196 C C . THR B 1 48 ? -2.562 -17.172 -21.562 1 77.62 48 THR B C 1
ATOM 1198 O O . THR B 1 48 ? -3.611 -17.75 -21.844 1 77.62 48 THR B O 1
ATOM 1201 N N . GLU B 1 49 ? -2.166 -16.891 -20.344 1 71.69 49 GLU B N 1
ATOM 1202 C CA . GLU B 1 49 ? -2.959 -17.297 -19.188 1 71.69 49 GLU B CA 1
ATOM 1203 C C . GLU B 1 49 ? -3.891 -16.172 -18.734 1 71.69 49 GLU B C 1
ATOM 1205 O O . GLU B 1 49 ? -4.922 -16.422 -18.109 1 71.69 49 GLU B O 1
ATOM 1210 N N . GLU B 1 50 ? -3.533 -14.969 -18.938 1 64.31 50 GLU B N 1
ATOM 1211 C CA . GLU B 1 50 ? -4.309 -13.82 -18.469 1 64.31 50 GLU B CA 1
ATOM 1212 C C . GLU B 1 50 ? -5.695 -13.797 -19.109 1 64.31 50 GLU B C 1
ATOM 1214 O O . GLU B 1 50 ? -6.668 -13.375 -18.484 1 64.31 50 GLU B O 1
ATOM 1219 N N . THR B 1 51 ? -5.82 -14.07 -20.328 1 65.12 51 THR B N 1
ATOM 1220 C CA . THR B 1 51 ? -7.062 -14 -21.094 1 65.12 51 THR B CA 1
ATOM 1221 C C . THR B 1 51 ? -8.047 -15.07 -20.625 1 65.12 51 THR B C 1
ATOM 1223 O O . THR B 1 51 ? -9.258 -14.938 -20.812 1 65.12 51 THR B O 1
ATOM 1226 N N . ASN B 1 52 ? -7.559 -16.156 -19.984 1 60.31 52 ASN B N 1
ATOM 1227 C CA . ASN B 1 52 ? -8.461 -17.234 -19.609 1 60.31 52 ASN B CA 1
ATOM 1228 C C . ASN B 1 52 ? -8.578 -17.375 -18.094 1 60.31 52 ASN B C 1
ATOM 1230 O O . ASN B 1 52 ? -7.98 -18.266 -17.5 1 60.31 52 ASN B O 1
ATOM 1234 N N . ASP B 1 53 ? -8.867 -16.328 -17.312 1 56.5 53 ASP B N 1
ATOM 1235 C CA . ASP B 1 53 ? -8.734 -16.203 -15.867 1 56.5 53 ASP B CA 1
ATOM 1236 C C . ASP B 1 53 ? -9.008 -17.531 -15.172 1 56.5 53 ASP B C 1
ATOM 1238 O O . ASP B 1 53 ? -8.336 -17.891 -14.203 1 56.5 53 ASP B O 1
ATOM 1242 N N . ASP B 1 54 ? -10.305 -18.141 -15.383 1 58.66 54 ASP B N 1
ATOM 1243 C CA . ASP B 1 54 ? -11.016 -19.047 -14.492 1 58.66 54 ASP B CA 1
ATOM 1244 C C . ASP B 1 54 ? -10.258 -20.375 -14.328 1 58.66 54 ASP B C 1
ATOM 1246 O O . ASP B 1 54 ? -10.555 -21.156 -13.43 1 58.66 54 ASP B O 1
ATOM 1250 N N . THR B 1 55 ? -9.32 -20.578 -15.188 1 69.25 55 THR B N 1
ATOM 1251 C CA . THR B 1 55 ? -8.961 -21.984 -15.133 1 69.25 55 THR B CA 1
ATOM 1252 C C . THR B 1 55 ? -7.453 -22.172 -15.305 1 69.25 55 THR B C 1
ATOM 1254 O O . THR B 1 55 ? -7.012 -22.969 -16.125 1 69.25 55 THR B O 1
ATOM 1257 N N . ILE B 1 56 ? -6.766 -21.391 -14.625 1 80.06 56 ILE B N 1
ATOM 1258 C CA . ILE B 1 56 ? -5.344 -21.672 -14.781 1 80.06 56 ILE B CA 1
ATOM 1259 C C . ILE B 1 56 ? -4.988 -22.953 -14.047 1 80.06 56 ILE B C 1
ATOM 1261 O O . ILE B 1 56 ? -5.348 -23.125 -12.875 1 80.06 56 ILE B O 1
ATOM 1265 N N . ASP B 1 57 ? -4.34 -23.781 -14.789 1 82.25 57 ASP B N 1
ATOM 1266 C CA . ASP B 1 57 ? -3.932 -25.047 -14.188 1 82.25 57 ASP B CA 1
ATOM 1267 C C . ASP B 1 57 ? -2.949 -24.828 -13.047 1 82.25 57 ASP B C 1
ATOM 1269 O O . ASP B 1 57 ? -2.043 -24 -13.148 1 82.25 57 ASP B O 1
ATOM 1273 N N . ARG B 1 58 ? -3.082 -25.5 -11.984 1 86.94 58 ARG B N 1
ATOM 1274 C CA . ARG B 1 58 ? -2.254 -25.406 -10.789 1 86.94 58 ARG B CA 1
ATOM 1275 C C . ARG B 1 58 ? -0.782 -25.625 -11.125 1 86.94 58 ARG B C 1
ATOM 1277 O O . ARG B 1 58 ? 0.096 -25 -10.523 1 86.94 58 ARG B O 1
ATOM 1284 N N . ASP B 1 59 ? -0.57 -26.438 -12.039 1 88.69 59 ASP B N 1
ATOM 1285 C CA . ASP B 1 59 ? 0.807 -26.797 -12.367 1 88.69 59 ASP B CA 1
ATOM 1286 C C . ASP B 1 59 ? 1.52 -25.641 -13.07 1 88.69 59 ASP B C 1
ATOM 1288 O O . ASP B 1 59 ? 2.748 -25.641 -13.18 1 88.69 59 ASP B O 1
ATOM 1292 N N . LYS B 1 60 ? 0.764 -24.688 -13.547 1 90.25 60 LYS B N 1
ATOM 1293 C CA . LYS B 1 60 ? 1.35 -23.562 -14.258 1 90.25 60 LYS B CA 1
ATOM 1294 C C . LYS B 1 60 ? 1.582 -22.375 -13.312 1 90.25 60 LYS B C 1
ATOM 1296 O O . LYS B 1 60 ? 2.072 -21.328 -13.734 1 90.25 60 LYS B O 1
ATOM 1301 N N . LEU B 1 61 ? 1.206 -22.609 -12.133 1 92.69 61 LEU B N 1
ATOM 1302 C CA . LEU B 1 61 ? 1.335 -21.547 -11.133 1 92.69 61 LEU B CA 1
ATOM 1303 C C . LEU B 1 61 ? 2.439 -21.875 -10.133 1 92.69 61 LEU B C 1
ATOM 1305 O O . LEU B 1 61 ? 2.676 -23.047 -9.828 1 92.69 61 LEU B O 1
ATOM 1309 N N . GLN B 1 62 ? 3.121 -20.875 -9.742 1 95.25 62 GLN B N 1
ATOM 1310 C CA . GLN B 1 62 ? 4 -20.938 -8.57 1 95.25 62 GLN B CA 1
ATOM 1311 C C . GLN B 1 62 ? 3.338 -20.297 -7.352 1 95.25 62 GLN B C 1
ATOM 1313 O O . GLN B 1 62 ? 2.811 -19.188 -7.434 1 95.25 62 GLN B O 1
ATOM 1318 N N . VAL B 1 63 ? 3.373 -21.031 -6.273 1 96.44 63 VAL B N 1
ATOM 1319 C CA . VAL B 1 63 ? 2.814 -20.453 -5.055 1 96.44 63 VAL B CA 1
ATOM 1320 C C . VAL B 1 63 ? 3.791 -19.438 -4.469 1 96.44 63 VAL B C 1
ATOM 1322 O O . VAL B 1 63 ? 4.973 -19.734 -4.281 1 96.44 63 VAL B O 1
ATOM 1325 N N . ARG B 1 64 ? 3.35 -18.281 -4.219 1 98.06 64 ARG B N 1
ATOM 1326 C CA . ARG B 1 64 ? 4.051 -17.203 -3.537 1 98.06 64 ARG B CA 1
ATOM 1327 C C . ARG B 1 64 ? 3.215 -16.641 -2.387 1 98.06 64 ARG B C 1
ATOM 1329 O O . ARG B 1 64 ? 2.094 -17.094 -2.154 1 98.06 64 ARG B O 1
ATOM 1336 N N . TYR B 1 65 ? 3.838 -15.781 -1.68 1 98.5 65 TYR B N 1
ATOM 1337 C CA . TYR B 1 65 ? 3.148 -15.219 -0.525 1 98.5 65 TYR B CA 1
ATOM 1338 C C . TYR B 1 65 ? 3.107 -13.695 -0.602 1 98.5 65 TYR B C 1
ATOM 1340 O O . TYR B 1 65 ? 4.078 -13.062 -1.026 1 98.5 65 TYR B O 1
ATOM 1348 N N . TYR B 1 66 ? 2.033 -13.188 -0.225 1 98.5 66 TYR B N 1
ATOM 1349 C CA . TYR B 1 66 ? 1.916 -11.734 -0.12 1 98.5 66 TYR B CA 1
ATOM 1350 C C . TYR B 1 66 ? 1.515 -11.32 1.291 1 98.5 66 TYR B C 1
ATOM 1352 O O . TYR B 1 66 ? 0.886 -12.094 2.016 1 98.5 66 TYR B O 1
ATOM 1360 N N . PHE B 1 67 ? 1.86 -10.141 1.704 1 98.38 67 PHE B N 1
ATOM 1361 C CA . PHE B 1 67 ? 1.47 -9.555 2.98 1 98.38 67 PHE B CA 1
ATOM 1362 C C . PHE B 1 67 ? 0.233 -8.68 2.816 1 98.38 67 PHE B C 1
ATOM 1364 O O . PHE B 1 67 ? 0.131 -7.914 1.855 1 98.38 67 PHE B O 1
ATOM 1371 N N . ASP B 1 68 ? -0.631 -8.875 3.713 1 96.88 68 ASP B N 1
ATOM 1372 C CA . ASP B 1 68 ? -1.817 -8.031 3.812 1 96.88 68 ASP B CA 1
ATOM 1373 C C . ASP B 1 68 ? -1.739 -7.113 5.031 1 96.88 68 ASP B C 1
ATOM 1375 O O . ASP B 1 68 ? -1.872 -7.57 6.168 1 96.88 68 ASP B O 1
ATOM 1379 N N . PRO B 1 69 ? -1.662 -5.844 4.758 1 94.62 69 PRO B N 1
ATOM 1380 C CA . PRO B 1 69 ? -1.455 -4.945 5.898 1 94.62 69 PRO B CA 1
ATOM 1381 C C . PRO B 1 69 ? -2.715 -4.758 6.742 1 94.62 69 PRO B C 1
ATOM 1383 O O . PRO B 1 69 ? -2.641 -4.266 7.867 1 94.62 69 PRO B O 1
ATOM 1386 N N . VAL B 1 70 ? -3.83 -5.09 6.156 1 93.5 70 VAL B N 1
ATOM 1387 C CA . VAL B 1 70 ? -5.07 -4.949 6.91 1 93.5 70 VAL B CA 1
ATOM 1388 C C . VAL B 1 70 ? -5.156 -6.039 7.977 1 93.5 70 VAL B C 1
ATOM 1390 O O . VAL B 1 70 ? -5.418 -5.75 9.148 1 93.5 70 VAL B O 1
ATOM 1393 N N . THR B 1 71 ? -4.887 -7.25 7.613 1 95.12 71 THR B N 1
ATOM 1394 C CA . THR B 1 71 ? -4.945 -8.367 8.555 1 95.12 71 THR B CA 1
ATOM 1395 C C . THR B 1 71 ? -3.588 -8.586 9.219 1 95.12 71 THR B C 1
ATOM 1397 O O . THR B 1 71 ? -3.488 -9.305 10.211 1 95.12 71 THR B O 1
ATOM 1400 N N . GLU B 1 72 ? -2.592 -7.973 8.695 1 95.5 72 GLU B N 1
ATOM 1401 C CA . GLU B 1 72 ? -1.219 -8.102 9.172 1 95.5 72 GLU B CA 1
ATOM 1402 C C . GLU B 1 72 ? -0.745 -9.547 9.117 1 95.5 72 GLU B C 1
ATOM 1404 O O . GLU B 1 72 ? -0.097 -10.031 10.047 1 95.5 72 GLU B O 1
ATOM 1409 N N . LYS B 1 73 ? -1.057 -10.219 8.008 1 96.94 73 LYS B N 1
ATOM 1410 C CA . LYS B 1 73 ? -0.679 -11.617 7.812 1 96.94 73 LYS B CA 1
ATOM 1411 C C . LYS B 1 73 ? -0.154 -11.852 6.398 1 96.94 73 LYS B C 1
ATOM 1413 O O . LYS B 1 73 ? -0.412 -11.055 5.492 1 96.94 73 LYS B O 1
ATOM 1418 N N . CYS B 1 74 ? 0.593 -12.93 6.258 1 98.25 74 CYS B N 1
ATOM 1419 C CA . CYS B 1 74 ? 1.073 -13.391 4.961 1 98.25 74 CYS B CA 1
ATOM 1420 C C . CYS B 1 74 ? 0.202 -14.516 4.422 1 98.25 74 CYS B C 1
ATOM 1422 O O . CYS B 1 74 ? -0.094 -15.477 5.141 1 98.25 74 CYS B O 1
ATOM 1424 N N . TYR B 1 75 ? -0.192 -14.43 3.109 1 98.19 75 TYR B N 1
ATOM 1425 C CA . TYR B 1 75 ? -1.096 -15.391 2.496 1 98.19 75 TYR B CA 1
ATOM 1426 C C . TYR B 1 75 ? -0.51 -15.945 1.2 1 98.19 75 TYR B C 1
ATOM 1428 O O . TYR B 1 75 ? 0.215 -15.242 0.493 1 98.19 75 TYR B O 1
ATOM 1436 N N . PRO B 1 76 ? -0.855 -17.172 0.889 1 97.69 76 PRO B N 1
ATOM 1437 C CA . PRO B 1 76 ? -0.413 -17.719 -0.392 1 97.69 76 PRO B CA 1
ATOM 1438 C C . PRO B 1 76 ? -1.281 -17.266 -1.563 1 97.69 76 PRO B C 1
ATOM 1440 O O . PRO B 1 76 ? -2.457 -16.953 -1.377 1 97.69 76 PRO B O 1
ATOM 1443 N N . PHE B 1 77 ? -0.675 -17.266 -2.734 1 97.38 77 PHE B N 1
ATOM 1444 C CA . PHE B 1 77 ? -1.373 -17.016 -3.988 1 97.38 77 PHE B CA 1
ATOM 1445 C C . PHE B 1 77 ? -0.598 -17.594 -5.168 1 97.38 77 PHE B C 1
ATOM 1447 O O . PHE B 1 77 ? 0.562 -17.984 -5.02 1 97.38 77 PHE B O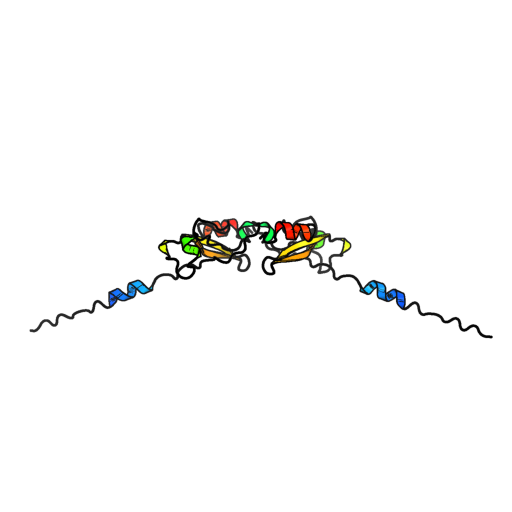 1
ATOM 1454 N N . GLY B 1 78 ? -1.268 -17.688 -6.27 1 95.81 78 GLY B N 1
ATOM 1455 C CA . GLY B 1 78 ? -0.626 -18.203 -7.473 1 95.81 78 GLY B CA 1
ATOM 1456 C C . GLY B 1 78 ? -0.056 -17.094 -8.352 1 95.81 78 GLY B C 1
ATOM 1457 O O . GLY B 1 78 ? -0.715 -16.094 -8.594 1 95.81 78 GLY B O 1
ATOM 1458 N N . ALA B 1 79 ? 1.091 -17.359 -8.789 1 96.12 79 ALA B N 1
ATOM 1459 C CA . ALA B 1 79 ? 1.765 -16.344 -9.586 1 96.12 79 ALA B CA 1
ATOM 1460 C C . ALA B 1 79 ? 2.504 -16.953 -10.766 1 96.12 79 ALA B C 1
ATOM 1462 O O . ALA B 1 79 ? 2.844 -18.141 -10.742 1 96.12 79 ALA B O 1
ATOM 1463 N N . GLN B 1 80 ? 2.625 -16.109 -11.758 1 94.56 80 GLN B N 1
ATOM 1464 C CA . GLN B 1 80 ? 3.551 -16.375 -12.852 1 94.56 80 GLN B CA 1
ATOM 1465 C C . GLN B 1 80 ? 4.594 -15.273 -12.984 1 94.56 80 GLN B C 1
ATOM 1467 O O . GLN B 1 80 ? 4.512 -14.25 -12.297 1 94.56 80 GLN B O 1
ATOM 1472 N N . ASN B 1 81 ? 5.594 -15.438 -13.789 1 93.81 81 ASN B N 1
ATOM 1473 C CA . ASN B 1 81 ? 6.738 -14.531 -13.812 1 93.81 81 ASN B CA 1
ATOM 1474 C C . ASN B 1 81 ? 6.672 -13.57 -15 1 93.81 81 ASN B C 1
ATOM 1476 O O . ASN B 1 81 ? 7.707 -13.117 -15.492 1 93.81 81 ASN B O 1
ATOM 1480 N N . CYS B 1 82 ? 5.629 -13.172 -15.508 1 94.19 82 CYS B N 1
ATOM 1481 C CA . CYS B 1 82 ? 5.504 -12.305 -16.672 1 94.19 82 CYS B CA 1
ATOM 1482 C C . CYS B 1 82 ? 5.086 -10.898 -16.266 1 94.19 82 CYS B C 1
ATOM 1484 O O . CYS B 1 82 ? 4.875 -10.039 -17.125 1 94.19 82 CYS B O 1
ATOM 1486 N N . GLY B 1 83 ? 4.961 -10.688 -15.055 1 93.44 83 GLY B N 1
ATOM 1487 C CA . GLY B 1 83 ? 4.574 -9.414 -14.461 1 93.44 83 GLY B CA 1
ATOM 1488 C C . GLY B 1 83 ? 4.543 -9.453 -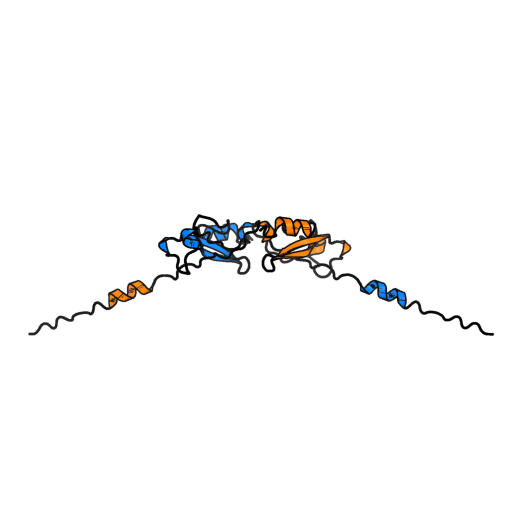12.945 1 93.44 83 GLY B C 1
ATOM 1489 O O . GLY B 1 83 ? 5.359 -10.125 -12.312 1 93.44 83 GLY B O 1
ATOM 1490 N N . GLY B 1 84 ? 3.648 -8.609 -12.406 1 94.38 84 GLY B N 1
ATOM 1491 C CA . GLY B 1 84 ? 3.502 -8.586 -10.961 1 94.38 84 GLY B CA 1
ATOM 1492 C C . GLY B 1 84 ? 4.332 -7.512 -10.289 1 94.38 84 GLY B C 1
ATOM 1493 O O . GLY B 1 84 ? 4.801 -6.582 -10.945 1 94.38 84 GLY B O 1
ATOM 1494 N N . ASN B 1 85 ? 4.371 -7.617 -8.961 1 96.5 85 ASN B N 1
ATOM 1495 C CA . ASN B 1 85 ? 5.137 -6.684 -8.148 1 96.5 85 ASN B CA 1
ATOM 1496 C C . ASN B 1 85 ? 5.895 -7.398 -7.031 1 96.5 85 ASN B C 1
ATOM 1498 O O . ASN B 1 85 ? 5.945 -8.633 -7.004 1 96.5 85 ASN B O 1
ATOM 1502 N N . GLU B 1 86 ? 6.461 -6.699 -6.109 1 97.19 86 GLU B N 1
ATOM 1503 C CA . GLU B 1 86 ? 7.418 -7.281 -5.176 1 97.19 86 GLU B CA 1
ATOM 1504 C C . GLU B 1 86 ? 6.715 -7.906 -3.977 1 97.19 86 GLU B C 1
ATOM 1506 O O . GLU B 1 86 ? 7.32 -8.672 -3.221 1 97.19 86 GLU B O 1
ATOM 1511 N N . ASN B 1 87 ? 5.512 -7.562 -3.82 1 98.19 87 ASN B N 1
ATOM 1512 C CA . ASN B 1 87 ? 4.766 -8.25 -2.773 1 98.19 87 ASN B CA 1
ATOM 1513 C C . ASN B 1 87 ? 4.453 -9.695 -3.166 1 98.19 87 ASN B C 1
ATOM 1515 O O . ASN B 1 87 ? 3.291 -10.047 -3.377 1 98.19 87 ASN B O 1
ATOM 1519 N N . ARG B 1 88 ? 5.469 -10.352 -3.283 1 97.94 88 ARG B N 1
ATOM 1520 C CA . ARG B 1 88 ? 5.48 -11.695 -3.855 1 97.94 88 ARG B CA 1
ATOM 1521 C C . ARG B 1 88 ? 6.633 -12.523 -3.293 1 97.94 88 ARG B C 1
ATOM 1523 O O . ARG B 1 88 ? 7.555 -12.891 -4.023 1 97.94 88 ARG B O 1
ATOM 1530 N N . PHE B 1 89 ? 6.516 -12.906 -2.094 1 98.5 89 PHE B N 1
ATOM 1531 C CA . PHE B 1 89 ? 7.621 -13.547 -1.393 1 98.5 89 PHE B CA 1
ATOM 1532 C C . PHE B 1 89 ? 7.641 -15.047 -1.666 1 98.5 89 PHE B C 1
ATOM 1534 O O . PHE B 1 89 ? 6.59 -15.672 -1.805 1 98.5 89 PHE B O 1
ATOM 1541 N N . GLU B 1 90 ? 8.773 -15.617 -1.646 1 97.94 90 GLU B N 1
ATOM 1542 C CA . GLU B 1 90 ? 8.984 -17.016 -2.002 1 97.94 90 GLU B CA 1
ATOM 1543 C C . GLU B 1 90 ? 8.336 -17.953 -0.986 1 97.94 90 GLU B C 1
ATOM 1545 O O . GLU B 1 90 ? 7.867 -19.031 -1.341 1 97.94 90 GLU B O 1
ATOM 1550 N N . ASN B 1 91 ? 8.406 -17.578 0.265 1 98.19 91 ASN B N 1
ATOM 1551 C CA . ASN B 1 91 ? 7.805 -18.375 1.337 1 98.19 91 ASN B CA 1
ATOM 1552 C C . ASN B 1 91 ? 7.309 -17.484 2.475 1 98.19 91 ASN B C 1
ATOM 1554 O O . ASN B 1 91 ? 7.609 -16.297 2.516 1 98.19 91 ASN B O 1
ATOM 1558 N N . ILE B 1 92 ? 6.57 -18.125 3.344 1 97.56 92 ILE B N 1
ATOM 1559 C CA . ILE B 1 92 ? 5.902 -17.391 4.41 1 97.56 92 ILE B CA 1
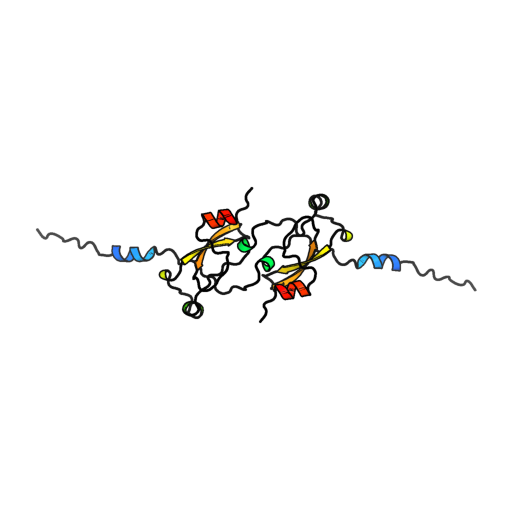ATOM 1560 C C . ILE B 1 92 ? 6.941 -16.766 5.348 1 97.56 92 ILE B C 1
ATOM 1562 O O . ILE B 1 92 ? 6.742 -15.672 5.871 1 97.56 92 ILE B O 1
ATOM 1566 N N . ALA B 1 93 ? 7.996 -17.422 5.617 1 97.75 93 ALA B N 1
ATOM 1567 C CA . ALA B 1 93 ? 9.039 -16.938 6.516 1 97.75 93 ALA B CA 1
ATOM 1568 C C . ALA B 1 93 ? 9.641 -15.625 6 1 97.75 93 ALA B C 1
ATOM 1570 O O . ALA B 1 93 ? 9.82 -14.68 6.766 1 97.75 93 ALA B O 1
ATOM 1571 N N . LYS B 1 94 ? 9.977 -15.578 4.75 1 97.81 94 LYS B N 1
ATOM 1572 C CA . LYS B 1 94 ? 10.531 -14.359 4.16 1 97.81 94 LYS B CA 1
ATOM 1573 C C . LYS B 1 94 ? 9.516 -13.219 4.203 1 97.81 94 LYS B C 1
ATOM 1575 O O . LYS B 1 94 ? 9.875 -12.078 4.496 1 97.81 94 LYS B O 1
ATOM 1580 N N . CYS B 1 95 ? 8.328 -13.555 3.881 1 98.19 95 CYS B N 1
ATOM 1581 C CA . CYS B 1 95 ? 7.254 -12.57 3.961 1 98.19 95 CYS B CA 1
ATOM 1582 C C . CYS B 1 95 ? 7.18 -11.961 5.355 1 98.19 95 CYS B C 1
ATOM 1584 O O . CYS B 1 95 ? 7.172 -10.734 5.504 1 98.19 95 CYS B O 1
ATOM 1586 N N . GLN B 1 96 ? 7.148 -12.789 6.406 1 96.81 96 GLN B N 1
ATOM 1587 C CA . GLN B 1 96 ? 7.035 -12.352 7.793 1 96.81 96 GLN B CA 1
ATOM 1588 C C . GLN B 1 96 ? 8.281 -11.594 8.234 1 96.81 96 GLN B C 1
ATOM 1590 O O . GLN B 1 96 ? 8.195 -10.633 9.008 1 96.81 96 GLN B O 1
ATOM 1595 N N . SER B 1 97 ? 9.375 -12 7.738 1 95.94 97 SER B N 1
ATOM 1596 C CA . SER B 1 97 ? 10.625 -11.352 8.117 1 95.94 97 SER B CA 1
ATOM 1597 C C . SER B 1 97 ? 10.68 -9.922 7.582 1 95.94 97 SER B C 1
ATOM 1599 O O . SER B 1 97 ? 11.211 -9.023 8.242 1 95.94 97 SER B O 1
ATOM 1601 N N . VAL B 1 98 ? 10.148 -9.781 6.426 1 96.56 98 VAL B N 1
ATOM 1602 C CA . VAL B 1 98 ? 10.25 -8.477 5.777 1 96.56 98 VAL B CA 1
ATOM 1603 C C . VAL B 1 98 ? 9.117 -7.57 6.266 1 96.56 98 VAL B C 1
ATOM 1605 O O . VAL B 1 98 ? 9.328 -6.375 6.48 1 96.56 98 VAL B O 1
ATOM 1608 N N . CYS B 1 99 ? 7.898 -8.133 6.426 1 96.75 99 CYS B N 1
ATOM 1609 C CA . CYS B 1 99 ? 6.727 -7.289 6.637 1 96.75 99 CYS B CA 1
ATOM 1610 C C . CYS B 1 99 ? 6.188 -7.441 8.055 1 96.75 99 CYS B C 1
ATOM 1612 O O . CYS B 1 99 ? 5.086 -6.98 8.359 1 96.75 99 CYS B O 1
ATOM 1614 N N . THR B 1 100 ? 6.641 -8.102 8.875 1 83.44 100 THR B N 1
ATOM 1615 C CA . THR B 1 100 ? 6.148 -8.141 10.25 1 83.44 100 THR B CA 1
ATOM 1616 C C . THR B 1 100 ? 6.895 -7.133 11.117 1 83.44 100 THR B C 1
ATOM 1618 O O . THR B 1 100 ? 8.07 -6.852 10.891 1 83.44 100 THR B O 1
ATOM 1621 N N . LYS B 1 101 ? 6.016 -6.453 11.914 1 69.06 101 LYS B N 1
ATOM 1622 C CA . LYS B 1 101 ? 6.504 -5.441 12.844 1 69.06 101 LYS B CA 1
ATOM 1623 C C . LYS B 1 101 ? 7.621 -5.996 13.727 1 69.06 101 LYS B C 1
ATOM 1625 O O . LYS B 1 101 ? 7.52 -7.113 14.234 1 69.06 101 LYS B O 1
ATOM 1630 N N . HIS B 1 102 ? 8.883 -5.73 13.344 1 53.53 102 HIS B N 1
ATOM 1631 C CA . HIS B 1 102 ? 9.875 -6.109 14.344 1 53.53 102 HIS B CA 1
ATOM 1632 C C . HIS B 1 102 ? 9.695 -5.305 15.633 1 53.53 102 HIS B C 1
ATOM 1634 O O . HIS B 1 102 ? 9.602 -4.074 15.586 1 53.53 102 HIS B O 1
ATOM 1640 N N . LYS B 1 103 ? 9.008 -5.777 16.609 1 43.75 103 LYS B N 1
ATOM 1641 C CA . LYS B 1 103 ? 9.039 -5.191 17.953 1 43.75 103 LYS B CA 1
ATOM 1642 C C . LYS B 1 103 ? 10.477 -4.934 18.406 1 43.75 103 LYS B C 1
ATOM 1644 O O . LYS B 1 103 ? 11.375 -5.738 18.141 1 43.75 103 LYS B O 1
#

Secondary structure (DSSP, 8-state):
---------SGGGGGTTTT---PPPB--------GGGGSPP-----HHHHSS-S---GGG-EEEEEEETTTTEEEEEEE-SSS--S--BSSHHHHHHHHS---/---------SGGGGGTTTT---PPPB--------GGGGSPP-----HHHHTSGGG--GGG-EEEEEEETTTTEEEEEEE-SSS--S--BSSHHHHHHHHS---

Sequence (206 aa):
MYSSILTLPIFLYNLLDAARSPDPPVFTDVQRYPCICYLPPDSGLCPTEETNDDTIDRDKLQVRYYFDPVTEKCYPFGAQNCGGNENRFENIAKCQSVCTKHKMYSSILTLPIFLYNLLDAARSPDPPVFTDVQRYPCICYLPPDSGLCPTEETNDDTIDRDKLQVRYYFDPVTEKCYPFGAQNCGGNENRFENIAKCQSVCTKHK

Organism: Wuchereria bancrofti (NCBI:txid6293)

Radius of gyration: 29.26 Å; Cα contacts (8 Å, |Δi|>4): 320; chains: 2; bounding box: 46×143×46 Å

Solvent-accessible surface area (backbone atoms only — not comparable to full-atom values): 12644 Å² total; per-residue (Å²): 135,85,80,77,77,76,76,74,78,77,68,70,67,71,60,69,72,64,72,60,71,77,73,59,54,69,38,80,90,60,85,83,62,55,51,49,38,47,37,67,62,40,13,14,53,39,70,81,58,57,78,44,77,99,66,73,59,66,87,73,39,42,72,26,19,26,47,37,72,86,79,67,46,71,44,73,28,27,28,35,88,64,52,54,60,76,25,51,23,79,38,64,66,60,38,46,67,65,55,40,83,78,127,135,85,79,77,78,75,76,73,76,80,68,70,68,70,61,70,70,64,72,61,70,77,73,59,54,68,40,81,91,60,86,87,63,55,51,50,38,47,37,68,62,42,12,14,53,41,73,86,50,51,80,48,69,93,64,68,56,66,86,73,39,43,72,27,18,26,47,37,72,88,79,68,46,70,42,73,27,26,28,37,89,63,53,56,61,75,25,51,23,79,39,63,66,58,36,47,68,64,55,39,83,80,125

Nearest PDB structures (foldseek):
  1dtx-assembly1_A  TM=9.304E-01  e=8.684E-05  Dendroaspis angusticeps
  6q61-assembly1_A  TM=8.941E-01  e=9.257E-05  Conus striatus
  5zj3-assembly3_C  TM=9.315E-01  e=1.753E-04  Pseudonaja textilis textilis
  6q6c-assembly2_B  TM=8.945E-01  e=1.195E-04  Conus striatus
  4bqd-assembly2_B  TM=8.481E-01  e=1.447E-04  Homo sapiens

pLDDT: mean 83.5, std 16.68, range [43.75, 98.56]

InterPro domains:
  IPR002223 Pancreatic trypsin inhibitor Kunitz domain [PF00014] (36-99)
  IPR002223 Pancreatic trypsin inhibitor Kunitz domain [PR00759] (34-48)
  IPR002223 Pancreatic trypsin inhibitor Kunitz domain [PR00759] (74-84)
  IPR002223 Pancreatic trypsin inhibitor Kunitz domain [PR00759] (84-99)
  IPR002223 Pancreatic trypsin inhibitor Kunitz domain [PS50279] (37-99)
  IPR002223 Pancreatic trypsin inhibitor Kunitz domain [SM00131] (35-100)
  IPR036880 Pancreatic trypsin inhibitor Kunitz domain superfamily [G3DSA:4.10.410.10] (32-103)
  IPR036880 Pancreatic trypsin inhibitor Kunitz domain superfamily [SSF57362] (31-101)
  IPR052861 BPTI/Kunitz domain-containing protein [PTHR47248] (46-101)

Foldseek 3Di:
DPPPPPPPDPPVVVVVVPPPDPDDDDDDPDDDADPLLDDDWDQQDDPVVVPDDPCDDPVQWQWWWAHDPVVRAIDIDTHDDNDTGDRTHNDRVVNCVRGPDPD/DPPPPPPPDPPVPVVVVPPPDPDDDDDDPDDDADPLLDDDWDQQDDPVDVVVPPDDDPVQWQWWWAHDPVVRAIDIDTHDDNDTGDRTHNDRVVNCVRGPPPD